Protein AF-A0A522YN51-F1 (afdb_monomer)

Nearest PDB structures (foldseek):
  4me4-assembly1_B  TM=8.081E-01  e=6.405E-16  Persephonella marina EX-H1
  3ci6-assembly1_B  TM=8.425E-01  e=8.070E-12  Acinetobacter baylyi ADP1
  3ci6-assembly1_A  TM=8.213E-01  e=2.746E-10  Acinetobacter baylyi ADP1
  3trc-assembly1_A-2  TM=7.620E-01  e=3.713E-09  Coxiella burnetii
  6oaq-assembly1_A  TM=7.479E-01  e=2.558E-07  [Leptolyngbya] sp. JSC-1

Mean predicted aligned error: 14.19 Å

Foldseek 3Di:
DVVVVVVLVVLLVVVLVVVVVPPPDDDDDDDDDDDDDDDDDDDDDDDPDDDPPVPVVVVVLVVVLVVVLVVLQVCLVVDPDLLVSQASLQVVLCVSLVFQKKWKWFADPVVQWTATSYMHHDDDPVNNGDIHHQPAAPFNPCQNVQDKDKDQACVVCCVVRVPPDVPRADGIWIKHFQDDPRHGGIIMITHHRVVSDGDDPVNVVSVNVSSPSSSVSSVVSVVVVVVVVVVVVVLLVLLQVLQVLAPPGDCQLVVQLVVQLVVCVVVVHDPVVSVVSSSCSSLQQSLCVQADSCLRVPPDDHDPVSVVSSVCSNVSSCVVVVPPD

Structure (mmCIF, N/CA/C/O backbone):
data_AF-A0A522YN51-F1
#
_entry.id   AF-A0A522YN51-F1
#
loop_
_atom_site.group_PDB
_atom_site.id
_atom_site.type_symbol
_atom_site.label_atom_id
_atom_site.label_alt_id
_atom_site.label_comp_id
_atom_site.label_asym_id
_atom_site.label_entity_id
_atom_site.label_seq_id
_atom_site.pdbx_PDB_ins_code
_atom_site.Cartn_x
_atom_site.Cartn_y
_atom_site.Cartn_z
_atom_site.occupancy
_atom_site.B_iso_or_equiv
_atom_site.auth_seq_id
_atom_site.auth_comp_id
_atom_site.auth_asym_id
_atom_site.auth_atom_id
_atom_site.pdbx_PDB_model_num
ATOM 1 N N . MET A 1 1 ? -15.101 12.853 38.483 1.00 35.88 1 MET A N 1
ATOM 2 C CA . MET A 1 1 ? -14.429 12.732 37.169 1.00 35.88 1 MET A CA 1
ATOM 3 C C . MET A 1 1 ? -13.021 12.151 37.296 1.00 35.88 1 MET A C 1
ATOM 5 O O . MET A 1 1 ? -12.718 11.238 36.546 1.00 35.88 1 MET A O 1
ATOM 9 N N . GLU A 1 2 ? -12.197 12.569 38.265 1.00 25.84 2 GLU A N 1
ATOM 10 C CA . GLU A 1 2 ? -10.829 12.029 38.453 1.00 25.84 2 GLU A CA 1
ATOM 11 C C . GLU A 1 2 ? -10.771 10.536 38.832 1.00 25.84 2 GLU A C 1
ATOM 13 O O . GLU A 1 2 ? -9.882 9.814 38.390 1.00 25.84 2 GLU A O 1
ATOM 18 N N . THR A 1 3 ? -11.760 10.025 39.569 1.00 26.97 3 THR A N 1
ATOM 19 C CA . THR A 1 3 ? -11.813 8.614 39.997 1.00 26.97 3 THR A CA 1
ATOM 20 C C . THR A 1 3 ? -12.120 7.642 38.851 1.00 26.97 3 THR A C 1
ATOM 22 O O . THR A 1 3 ? -11.663 6.504 38.873 1.00 26.97 3 THR A O 1
ATOM 25 N N . ILE A 1 4 ? -12.852 8.094 37.826 1.00 32.22 4 ILE A N 1
ATOM 26 C CA . ILE A 1 4 ? -13.194 7.281 36.646 1.00 32.22 4 ILE A CA 1
ATOM 27 C C . ILE A 1 4 ? -11.978 7.157 35.723 1.00 32.22 4 ILE A C 1
ATOM 29 O O . ILE A 1 4 ? -11.731 6.071 35.210 1.00 32.22 4 ILE A O 1
ATOM 33 N N . LEU A 1 5 ? -11.178 8.225 35.596 1.00 28.22 5 LEU A N 1
ATOM 34 C CA . LEU A 1 5 ? -9.946 8.262 34.799 1.00 28.22 5 LEU A CA 1
ATOM 35 C C . LEU A 1 5 ? -8.846 7.348 35.381 1.00 28.22 5 LEU A C 1
ATOM 37 O O . LEU A 1 5 ? -8.165 6.637 34.647 1.00 28.22 5 LEU A O 1
ATOM 41 N N . LEU A 1 6 ? -8.710 7.313 36.712 1.00 27.30 6 LEU A N 1
ATOM 42 C CA . LEU A 1 6 ? -7.773 6.421 37.413 1.00 27.30 6 LEU A CA 1
ATOM 43 C C . LEU A 1 6 ? -8.169 4.939 37.297 1.00 27.30 6 LEU A C 1
ATOM 45 O O . LEU A 1 6 ? -7.300 4.082 37.139 1.00 27.30 6 LEU A O 1
ATOM 49 N N . LEU A 1 7 ? -9.472 4.637 37.299 1.00 32.53 7 LEU A N 1
ATOM 50 C CA . LEU A 1 7 ? -9.984 3.285 37.053 1.00 32.53 7 LEU A CA 1
ATOM 51 C C . LEU A 1 7 ? -9.801 2.850 35.588 1.00 32.53 7 LEU A C 1
ATOM 53 O O . LEU A 1 7 ? -9.458 1.695 35.348 1.00 32.53 7 LEU A O 1
ATOM 57 N N . THR A 1 8 ? -9.925 3.756 34.610 1.00 36.75 8 THR A N 1
ATOM 58 C CA . THR A 1 8 ? -9.676 3.424 33.189 1.00 36.75 8 THR A CA 1
ATOM 59 C C . THR A 1 8 ? -8.202 3.101 32.928 1.00 36.75 8 THR A C 1
ATOM 61 O O . THR A 1 8 ? -7.899 2.150 32.206 1.00 36.75 8 THR A O 1
ATOM 64 N N . ILE A 1 9 ? -7.274 3.825 33.567 1.00 35.53 9 ILE A N 1
ATOM 65 C CA . ILE A 1 9 ? -5.831 3.553 33.464 1.00 35.53 9 ILE A CA 1
ATOM 66 C C . ILE A 1 9 ? -5.484 2.203 34.118 1.00 35.53 9 ILE A C 1
ATOM 68 O O . ILE A 1 9 ? -4.775 1.399 33.511 1.00 35.53 9 ILE A O 1
ATOM 72 N N . ALA A 1 10 ? -6.042 1.896 35.294 1.00 32.28 10 ALA A N 1
ATOM 73 C CA . ALA A 1 10 ? -5.790 0.629 35.987 1.00 32.28 10 ALA A CA 1
ATOM 74 C C . ALA A 1 10 ? -6.317 -0.603 35.220 1.00 32.28 10 ALA A C 1
ATOM 76 O O . ALA A 1 10 ? -5.631 -1.623 35.155 1.00 32.28 10 ALA A O 1
ATOM 77 N N . PHE A 1 11 ? -7.491 -0.507 34.584 1.00 40.84 11 PHE A N 1
ATOM 78 C CA . PHE A 1 11 ? -8.062 -1.611 33.801 1.00 40.84 11 PHE A CA 1
ATOM 79 C C . PHE A 1 11 ? -7.389 -1.799 32.432 1.00 40.84 11 PHE A C 1
ATOM 81 O O . PHE A 1 11 ? -7.236 -2.936 31.981 1.00 40.84 11 PHE A O 1
ATOM 88 N N . SER A 1 12 ? -6.889 -0.724 31.809 1.00 41.25 12 SER A N 1
ATOM 89 C CA . SER A 1 12 ? -6.098 -0.829 30.572 1.00 41.25 12 SER A CA 1
ATOM 90 C C . SER A 1 12 ? -4.793 -1.621 30.765 1.00 41.25 12 SER A C 1
ATOM 92 O O . SER A 1 12 ? -4.403 -2.391 29.887 1.00 41.25 12 SER A O 1
ATOM 94 N N . GLY A 1 13 ? -4.171 -1.540 31.949 1.00 35.12 13 GLY A N 1
ATOM 95 C CA . GLY A 1 13 ? -2.967 -2.308 32.288 1.00 35.12 13 GLY A CA 1
ATOM 96 C C . GLY A 1 13 ? -3.190 -3.824 32.383 1.00 35.12 13 GLY A C 1
ATOM 97 O O . GLY A 1 13 ? -2.296 -4.598 32.039 1.00 35.12 13 GLY A O 1
ATOM 98 N N . ILE A 1 14 ? -4.389 -4.263 32.782 1.00 41.31 14 ILE A N 1
ATOM 99 C CA . ILE A 1 14 ? -4.739 -5.690 32.899 1.00 41.31 14 ILE A CA 1
ATOM 100 C C . ILE A 1 14 ? -4.929 -6.314 31.508 1.00 41.31 14 ILE A C 1
ATOM 102 O O . ILE A 1 14 ? -4.443 -7.419 31.260 1.00 41.31 14 ILE A O 1
ATOM 106 N N . LEU A 1 15 ? -5.551 -5.585 30.573 1.00 38.12 15 LEU A N 1
ATOM 107 C CA . LEU A 1 15 ? -5.723 -6.043 29.190 1.00 38.12 15 LEU A CA 1
ATOM 108 C C . LEU A 1 15 ? -4.381 -6.108 28.435 1.00 38.12 15 LEU A C 1
ATOM 110 O O . LEU A 1 15 ? -4.115 -7.080 27.729 1.00 38.12 15 LEU A O 1
ATOM 114 N N . ILE A 1 16 ? -3.506 -5.114 28.638 1.00 39.62 16 ILE A N 1
ATOM 115 C CA . ILE A 1 16 ? -2.162 -5.057 28.032 1.00 39.62 16 ILE A CA 1
ATOM 116 C C . ILE A 1 16 ? -1.265 -6.186 28.571 1.00 39.62 16 ILE A C 1
ATOM 118 O O . ILE A 1 16 ? -0.563 -6.843 27.801 1.00 39.62 16 ILE A O 1
ATOM 122 N N . GLY A 1 17 ? -1.327 -6.473 29.877 1.00 34.84 17 GLY A N 1
ATOM 123 C CA . GLY A 1 17 ? -0.569 -7.566 30.496 1.00 34.84 17 GLY A CA 1
ATOM 124 C C . GLY A 1 17 ? -1.000 -8.965 30.035 1.00 34.84 17 GLY A C 1
ATOM 125 O O . GLY A 1 17 ? -0.169 -9.871 29.958 1.00 34.84 17 GLY A O 1
ATOM 126 N N . TYR A 1 18 ? -2.277 -9.147 29.688 1.00 44.06 18 TYR A N 1
ATOM 127 C CA . TYR A 1 18 ? -2.788 -10.414 29.156 1.00 44.06 18 TYR A CA 1
ATOM 128 C C . TYR A 1 18 ? -2.384 -10.628 27.686 1.00 44.06 18 TYR A C 1
ATOM 130 O O . TYR A 1 18 ? -2.028 -11.741 27.299 1.00 44.06 18 TYR A O 1
ATOM 138 N N . PHE A 1 19 ? -2.349 -9.555 26.888 1.00 39.50 19 PHE A N 1
ATOM 139 C CA . PHE A 1 19 ? -1.977 -9.600 25.467 1.00 39.50 19 PHE A CA 1
ATOM 140 C C . PHE A 1 19 ? -0.504 -9.984 25.241 1.00 39.50 19 PHE A C 1
ATOM 142 O O . PHE A 1 19 ? -0.200 -10.810 24.381 1.00 39.50 19 PHE A O 1
ATOM 149 N N . LEU A 1 20 ? 0.411 -9.477 26.074 1.00 39.38 20 LEU A N 1
ATOM 150 C CA . LEU A 1 20 ? 1.848 -9.775 25.974 1.00 39.38 20 LEU A CA 1
ATOM 151 C C . LEU A 1 20 ? 2.203 -11.235 26.318 1.00 39.38 20 LEU A C 1
ATOM 153 O O . LEU A 1 20 ? 3.261 -11.729 25.931 1.00 39.38 20 LEU A O 1
ATOM 157 N N . ARG A 1 21 ? 1.323 -11.956 27.026 1.00 38.12 21 ARG A N 1
ATOM 158 C CA . ARG A 1 21 ? 1.596 -13.319 27.512 1.00 38.12 21 ARG A CA 1
ATOM 159 C C . ARG A 1 21 ? 1.340 -14.413 26.461 1.00 38.12 21 ARG A C 1
ATOM 161 O O . ARG A 1 21 ? 1.855 -15.517 26.619 1.00 38.12 21 ARG A O 1
ATOM 168 N N . ASN A 1 22 ? 0.612 -14.113 25.379 1.00 39.28 22 ASN A N 1
ATOM 169 C CA . ASN A 1 22 ? 0.196 -15.094 24.361 1.00 39.28 22 ASN A CA 1
ATOM 170 C C . ASN A 1 22 ? 1.081 -15.160 23.099 1.00 39.28 22 ASN A C 1
ATOM 172 O O . ASN A 1 22 ? 0.873 -16.035 22.262 1.00 39.28 22 ASN A O 1
ATOM 176 N N . ILE A 1 23 ? 2.106 -14.312 22.973 1.00 39.59 23 ILE A N 1
ATOM 177 C CA . ILE A 1 23 ? 2.984 -14.256 21.783 1.00 39.59 23 ILE A CA 1
ATOM 178 C C . ILE A 1 23 ? 4.057 -15.376 21.780 1.00 39.59 23 ILE A C 1
ATOM 180 O O . ILE A 1 23 ? 4.674 -15.662 20.760 1.00 39.59 23 ILE A O 1
ATOM 184 N N . SER A 1 24 ? 4.249 -16.102 22.889 1.00 32.41 24 SER A N 1
ATOM 185 C CA . SER A 1 24 ? 5.394 -17.022 23.064 1.00 32.41 24 SER A CA 1
ATOM 186 C C . SER A 1 24 ? 5.171 -18.487 22.627 1.00 32.41 24 SER A C 1
ATOM 188 O O . SER A 1 24 ? 6.053 -19.327 22.792 1.00 32.41 24 SER A O 1
ATOM 190 N N . THR A 1 25 ? 4.018 -18.865 22.059 1.00 37.84 25 THR A N 1
ATOM 191 C CA . THR A 1 25 ? 3.763 -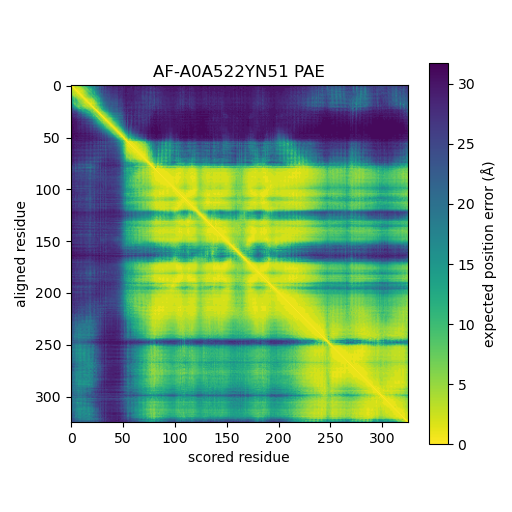20.291 21.748 1.00 37.84 25 THR A CA 1
ATOM 192 C C . THR A 1 25 ? 3.049 -20.527 20.421 1.00 37.84 25 THR A C 1
ATOM 194 O O . THR A 1 25 ? 1.844 -20.736 20.393 1.00 37.84 25 THR A O 1
ATOM 197 N N . ARG A 1 26 ? 3.798 -20.582 19.308 1.00 31.97 26 ARG A N 1
ATOM 198 C CA . ARG A 1 26 ? 3.406 -21.324 18.087 1.00 31.97 26 ARG A CA 1
ATOM 199 C C . ARG A 1 26 ? 4.590 -21.458 17.120 1.00 31.97 26 ARG A C 1
ATOM 201 O O . ARG A 1 26 ? 4.800 -20.623 16.258 1.00 31.97 26 ARG A O 1
ATOM 208 N N . ASN A 1 27 ? 5.356 -22.539 17.258 1.00 29.55 27 ASN A N 1
ATOM 209 C CA . ASN A 1 27 ? 6.275 -23.018 16.222 1.00 29.55 27 ASN A CA 1
ATOM 210 C C . ASN A 1 27 ? 6.325 -24.549 16.268 1.00 29.55 27 ASN A C 1
ATOM 212 O O . ASN A 1 27 ? 6.764 -25.106 17.275 1.00 29.55 27 ASN A O 1
ATOM 216 N N . LYS A 1 28 ? 5.838 -25.206 15.202 1.00 28.08 28 LYS A N 1
ATOM 217 C CA . LYS A 1 28 ? 6.189 -26.569 14.739 1.00 28.08 28 LYS A CA 1
ATOM 218 C C . LYS A 1 28 ? 5.263 -26.979 13.585 1.00 28.08 28 LYS A C 1
ATOM 220 O O . LYS A 1 28 ? 4.112 -27.334 13.821 1.00 28.08 28 LYS A O 1
ATOM 225 N N . ILE A 1 29 ? 5.781 -27.002 12.356 1.00 29.58 29 ILE A N 1
ATOM 226 C CA . ILE A 1 29 ? 5.166 -27.724 11.231 1.00 29.58 29 ILE A CA 1
ATOM 227 C C . ILE A 1 29 ? 6.130 -28.834 10.804 1.00 29.58 29 ILE A C 1
ATOM 229 O O . ILE A 1 29 ? 7.327 -28.611 10.639 1.00 29.58 29 ILE A O 1
ATOM 233 N N . LYS A 1 30 ? 5.585 -30.052 10.718 1.00 29.58 30 LYS A N 1
ATOM 234 C CA . LYS A 1 30 ? 6.260 -31.303 10.358 1.00 29.58 30 LYS A CA 1
ATOM 235 C C . LYS A 1 30 ? 6.343 -31.451 8.837 1.00 29.58 30 LYS A C 1
ATOM 237 O O . LYS A 1 30 ? 5.358 -31.242 8.138 1.00 29.58 30 LYS A O 1
ATOM 242 N N . THR A 1 31 ? 7.501 -31.896 8.368 1.00 27.72 31 THR A N 1
ATOM 243 C CA . THR A 1 31 ? 7.796 -32.329 6.999 1.00 27.72 31 THR A CA 1
ATOM 244 C C . THR A 1 31 ? 7.017 -33.604 6.649 1.00 27.72 31 THR A C 1
ATOM 246 O O . THR A 1 31 ? 7.029 -34.559 7.427 1.00 27.72 31 THR A O 1
ATOM 249 N N . ILE A 1 32 ? 6.373 -33.646 5.479 1.00 29.23 32 ILE A N 1
ATOM 250 C CA . ILE A 1 32 ? 5.745 -34.852 4.909 1.00 29.23 32 ILE A CA 1
ATOM 251 C C . ILE A 1 32 ? 6.394 -35.120 3.545 1.00 29.23 32 ILE A C 1
ATOM 253 O O . ILE A 1 32 ? 6.494 -34.222 2.713 1.00 29.23 32 ILE A O 1
ATOM 257 N N . GLY A 1 33 ? 6.889 -36.347 3.359 1.00 27.47 33 GLY A N 1
ATOM 258 C CA . GLY A 1 33 ? 7.616 -36.794 2.170 1.00 27.47 33 GLY A CA 1
ATOM 259 C C . GLY A 1 33 ? 6.721 -37.091 0.963 1.00 27.47 33 GLY A C 1
ATOM 260 O O . GLY A 1 33 ? 5.565 -37.482 1.106 1.00 27.47 33 GLY A O 1
ATOM 261 N N . MET A 1 34 ? 7.293 -36.924 -0.232 1.00 25.16 34 MET A N 1
ATOM 262 C CA . MET A 1 34 ? 6.675 -37.261 -1.519 1.00 25.16 34 MET A CA 1
ATOM 263 C C . MET A 1 34 ? 6.860 -38.749 -1.870 1.00 25.16 34 MET A C 1
ATOM 265 O O . MET A 1 34 ? 7.948 -39.289 -1.643 1.00 25.16 34 MET A O 1
ATOM 269 N N . PRO A 1 35 ? 5.870 -39.403 -2.503 1.00 26.27 35 PRO A N 1
ATOM 270 C CA . PRO A 1 35 ? 6.060 -40.701 -3.138 1.00 26.27 35 PRO A CA 1
ATOM 271 C C . PRO A 1 35 ? 6.574 -40.559 -4.586 1.00 26.27 35 PRO A C 1
ATOM 273 O O . PRO A 1 35 ? 6.172 -39.667 -5.330 1.00 26.27 35 PRO A O 1
ATOM 276 N N . LYS A 1 36 ? 7.467 -41.477 -4.978 1.00 33.66 36 LYS A N 1
ATOM 277 C CA . LYS A 1 36 ? 7.936 -41.722 -6.355 1.00 33.66 36 LYS A CA 1
ATOM 278 C C . LYS A 1 36 ? 6.931 -42.588 -7.116 1.00 33.66 36 LYS A C 1
ATOM 280 O O . LYS A 1 36 ? 6.614 -43.634 -6.566 1.00 33.66 36 LYS A O 1
ATOM 285 N N . GLN A 1 37 ? 6.598 -42.257 -8.370 1.00 27.66 37 GLN A N 1
ATOM 286 C CA . GLN A 1 37 ? 6.213 -43.181 -9.469 1.00 27.66 37 GLN A CA 1
ATOM 287 C C . GLN A 1 37 ? 6.463 -42.454 -10.813 1.00 27.66 37 GLN A C 1
ATOM 289 O O . GLN A 1 37 ? 6.068 -41.304 -10.955 1.00 27.66 37 GLN A O 1
ATOM 294 N N . GLU A 1 38 ? 7.428 -42.882 -11.636 1.00 28.34 38 GLU A N 1
ATOM 295 C CA . GLU A 1 38 ? 7.395 -43.862 -12.752 1.00 28.34 38 GLU A CA 1
ATOM 296 C C . GLU A 1 38 ? 7.177 -43.223 -14.141 1.00 28.34 38 GLU A C 1
ATOM 298 O O . GLU A 1 38 ? 6.297 -42.396 -14.353 1.00 28.34 38 GLU A O 1
ATOM 303 N N . LYS A 1 39 ? 8.071 -43.586 -15.075 1.00 35.06 39 LYS A N 1
ATOM 304 C CA . LYS A 1 39 ? 8.181 -43.078 -16.454 1.00 35.06 39 LYS A CA 1
ATOM 305 C C . LYS A 1 39 ? 7.129 -43.704 -17.377 1.00 35.06 39 LYS A C 1
ATOM 307 O O . LYS A 1 39 ? 6.904 -44.908 -17.271 1.00 35.06 39 LYS A O 1
ATOM 312 N N . PRO A 1 40 ? 6.699 -42.979 -18.425 1.00 28.16 40 PRO A N 1
ATOM 313 C CA . PRO A 1 40 ? 6.298 -43.620 -19.673 1.00 28.16 40 PRO A CA 1
ATOM 314 C C . PRO A 1 40 ? 7.127 -43.178 -20.895 1.00 28.16 40 PRO A C 1
ATOM 316 O O . PRO A 1 40 ? 7.380 -41.998 -21.113 1.00 28.16 40 PRO A O 1
ATOM 319 N N . ALA A 1 41 ? 7.508 -44.210 -21.654 1.00 30.06 41 ALA A N 1
ATOM 320 C CA . ALA A 1 41 ? 7.688 -44.358 -23.103 1.00 30.06 41 ALA A CA 1
ATOM 321 C C . ALA A 1 41 ? 8.326 -43.239 -23.956 1.00 30.06 41 ALA A C 1
ATOM 323 O O . ALA A 1 41 ? 7.799 -42.146 -24.139 1.00 30.06 41 ALA A O 1
ATOM 324 N N . GLU A 1 42 ? 9.425 -43.632 -24.601 1.00 31.69 42 GLU A N 1
ATOM 325 C CA . GLU A 1 42 ? 10.131 -42.939 -25.675 1.00 31.69 42 GLU A CA 1
ATOM 326 C C . GLU A 1 42 ? 9.258 -42.814 -26.935 1.00 31.69 42 GLU A C 1
ATOM 328 O O . GLU A 1 42 ? 8.877 -43.812 -27.547 1.00 31.69 42 GLU A O 1
ATOM 333 N N . ALA A 1 43 ? 8.993 -41.578 -27.361 1.00 30.56 43 ALA A N 1
ATOM 334 C CA . ALA A 1 43 ? 8.518 -41.270 -28.704 1.00 30.56 43 ALA A CA 1
ATOM 335 C C . ALA A 1 43 ? 9.645 -40.561 -29.467 1.00 30.56 43 ALA A C 1
ATOM 337 O O . ALA A 1 43 ? 10.112 -39.491 -29.075 1.00 30.56 43 ALA A O 1
ATOM 338 N N . GLN A 1 44 ? 10.102 -41.190 -30.549 1.00 34.75 44 GLN A N 1
ATOM 339 C CA . GLN A 1 44 ? 11.127 -40.667 -31.446 1.00 34.75 44 GLN A CA 1
ATOM 340 C C . GLN A 1 44 ? 10.593 -39.437 -32.195 1.00 34.75 44 GLN A C 1
ATOM 342 O O . GLN A 1 44 ? 9.800 -39.558 -33.127 1.00 34.75 44 GLN A O 1
ATOM 347 N N . VAL A 1 45 ? 11.063 -38.252 -31.806 1.00 32.62 45 VAL A N 1
ATOM 348 C CA . VAL A 1 45 ? 10.916 -37.010 -32.574 1.00 32.62 45 VAL A CA 1
ATOM 349 C C . VAL A 1 45 ? 12.293 -36.632 -33.117 1.00 32.62 45 VAL A C 1
ATOM 351 O O . VAL A 1 45 ? 13.300 -36.713 -32.415 1.00 32.62 45 VAL A O 1
ATOM 354 N N . LYS A 1 46 ? 12.328 -36.301 -34.410 1.00 31.88 46 LYS A N 1
ATOM 355 C CA . LYS A 1 46 ? 13.519 -35.941 -35.188 1.00 31.88 46 LYS A CA 1
ATOM 356 C C . LYS A 1 46 ? 14.379 -34.912 -34.442 1.00 31.88 46 LYS A C 1
ATOM 358 O O . LYS A 1 46 ? 13.875 -33.879 -34.017 1.00 31.88 46 LYS A O 1
ATOM 363 N N . LYS A 1 47 ? 15.675 -35.213 -34.311 1.00 31.03 47 LYS A N 1
ATOM 364 C CA . LYS A 1 47 ? 16.692 -34.335 -33.724 1.00 31.03 47 LYS A CA 1
ATOM 365 C C . LYS A 1 47 ? 16.945 -33.138 -34.643 1.00 31.03 47 LYS A C 1
ATOM 367 O O . LYS A 1 47 ? 17.685 -33.259 -35.613 1.00 31.03 47 LYS A O 1
ATOM 372 N N . GLU A 1 48 ? 16.354 -31.999 -34.318 1.00 35.84 48 GLU A N 1
ATOM 373 C CA . GLU A 1 48 ? 17.025 -30.713 -34.504 1.00 35.84 48 GLU A CA 1
ATOM 374 C C . GLU A 1 48 ? 17.792 -30.450 -33.202 1.00 35.84 48 GLU A C 1
ATOM 376 O O . GLU A 1 48 ? 17.198 -30.472 -32.125 1.00 35.84 48 GLU A O 1
ATOM 381 N N . GLU A 1 49 ? 19.117 -30.322 -33.269 1.00 32.88 49 GLU A N 1
ATOM 382 C CA . GLU A 1 49 ? 19.953 -30.011 -32.102 1.00 32.88 49 GLU A CA 1
ATOM 383 C C . GLU A 1 49 ? 19.618 -28.603 -31.573 1.00 32.88 49 GLU A C 1
ATOM 385 O O . GLU A 1 49 ? 19.804 -27.632 -32.311 1.00 32.88 49 GLU A O 1
ATOM 390 N N . PRO A 1 50 ? 19.168 -28.434 -30.313 1.00 34.62 50 PRO A N 1
ATOM 391 C CA . PRO A 1 50 ? 19.093 -27.121 -29.701 1.00 34.62 50 PRO A CA 1
ATOM 392 C C . PRO A 1 50 ? 20.423 -26.784 -29.014 1.00 34.62 50 PRO A C 1
ATOM 394 O O . PRO A 1 50 ? 21.044 -27.617 -28.358 1.00 34.62 50 PRO A O 1
ATOM 397 N N . ALA A 1 51 ? 20.844 -25.529 -29.160 1.00 43.50 51 ALA A N 1
ATOM 398 C CA . ALA A 1 51 ? 22.025 -24.949 -28.532 1.00 43.50 51 ALA A CA 1
ATOM 399 C C . ALA A 1 51 ? 21.970 -25.055 -26.989 1.00 43.50 51 ALA A C 1
ATOM 401 O O . ALA A 1 51 ? 21.335 -24.245 -26.312 1.00 43.50 51 ALA A O 1
ATOM 402 N N . ASP A 1 52 ? 22.666 -26.051 -26.439 1.00 47.72 52 ASP A N 1
ATOM 403 C CA . ASP A 1 52 ? 22.642 -26.468 -25.024 1.00 47.72 52 ASP A CA 1
ATOM 404 C C . ASP A 1 52 ? 23.230 -25.422 -24.042 1.00 47.72 52 ASP A C 1
ATOM 406 O O . ASP A 1 52 ? 23.036 -25.493 -22.831 1.00 47.72 52 ASP A O 1
ATOM 410 N N . GLY A 1 53 ? 23.898 -24.379 -24.553 1.00 42.34 53 GLY A N 1
ATOM 411 C CA . GLY A 1 53 ? 24.469 -23.298 -23.736 1.00 42.34 53 GLY A CA 1
ATOM 412 C C . GLY A 1 53 ? 23.440 -22.358 -23.086 1.00 42.34 53 GLY A C 1
ATOM 413 O O . GLY A 1 53 ? 23.768 -21.683 -22.120 1.00 42.34 53 GLY A O 1
ATOM 414 N N . ASN A 1 54 ? 22.194 -22.322 -23.576 1.00 56.59 54 ASN A N 1
ATOM 415 C CA . ASN A 1 54 ? 21.180 -21.344 -23.144 1.00 56.59 54 ASN A CA 1
ATOM 416 C C . ASN A 1 54 ? 20.242 -21.885 -22.041 1.00 56.59 54 ASN A C 1
ATOM 418 O O . ASN A 1 54 ? 19.627 -21.124 -21.298 1.00 56.59 54 ASN A O 1
ATOM 422 N N . LEU A 1 55 ? 20.121 -23.211 -21.891 1.00 48.19 55 LEU A N 1
ATOM 423 C CA . LEU A 1 55 ? 19.154 -23.810 -20.961 1.00 48.19 55 LEU A CA 1
ATOM 424 C C . LEU A 1 55 ? 19.587 -23.670 -19.493 1.00 48.19 55 LEU A C 1
ATOM 426 O O . LEU A 1 55 ? 18.760 -23.413 -18.619 1.00 48.19 55 LEU A O 1
ATOM 430 N N . LEU A 1 56 ? 20.888 -23.824 -19.229 1.00 47.44 56 LEU A N 1
ATOM 431 C CA . LEU A 1 56 ? 21.457 -23.723 -17.886 1.00 47.44 56 LEU A CA 1
ATOM 432 C C . LEU A 1 56 ? 21.459 -22.272 -17.384 1.00 47.44 56 LEU A C 1
ATOM 434 O O . LEU A 1 56 ? 21.056 -22.029 -16.250 1.00 47.44 56 LEU A O 1
ATOM 438 N N . GLU A 1 57 ? 21.819 -21.312 -18.242 1.00 53.25 57 GLU A N 1
ATOM 439 C CA . GLU A 1 57 ? 21.741 -19.879 -17.927 1.00 53.25 57 GLU A CA 1
ATOM 440 C C . GLU A 1 57 ? 20.297 -19.436 -17.663 1.00 53.25 57 GLU A C 1
ATOM 442 O O . GLU A 1 57 ? 20.036 -18.789 -16.650 1.00 53.25 57 GLU A O 1
ATOM 447 N N . ARG A 1 58 ? 19.330 -19.857 -18.497 1.00 53.12 58 ARG A N 1
ATOM 448 C CA . ARG A 1 58 ? 17.900 -19.596 -18.246 1.00 53.12 58 ARG A CA 1
ATOM 449 C C . ARG A 1 58 ? 17.423 -20.194 -16.931 1.00 53.12 58 ARG A C 1
ATOM 451 O O . ARG A 1 58 ? 16.643 -19.554 -16.235 1.00 53.12 58 ARG A O 1
ATOM 458 N N . LYS A 1 59 ? 17.866 -21.405 -16.581 1.00 56.84 59 LYS A N 1
ATOM 459 C CA . LYS A 1 59 ? 17.452 -22.072 -15.342 1.00 56.84 59 LYS A CA 1
ATOM 460 C C . LYS A 1 59 ? 17.998 -21.363 -14.102 1.00 56.84 59 LYS A C 1
ATOM 462 O O . LYS A 1 59 ? 17.228 -21.107 -13.185 1.00 56.84 59 LYS A O 1
ATOM 467 N N . ILE A 1 60 ? 19.283 -21.004 -14.105 1.00 60.69 60 ILE A N 1
ATOM 468 C CA . ILE A 1 60 ? 19.928 -20.267 -13.006 1.00 60.69 60 ILE A CA 1
ATOM 469 C C . ILE A 1 60 ? 19.248 -18.911 -12.815 1.00 60.69 60 ILE A C 1
ATOM 471 O O . ILE A 1 60 ? 18.853 -18.557 -11.709 1.00 60.69 60 ILE A O 1
ATOM 475 N N . LEU A 1 61 ? 19.022 -18.190 -13.911 1.00 55.31 61 LEU A N 1
ATOM 476 C CA . LEU A 1 61 ? 18.403 -16.874 -13.863 1.00 55.31 61 LEU A CA 1
ATOM 477 C C . LEU A 1 61 ? 16.933 -16.929 -13.418 1.00 55.31 61 LEU A C 1
ATOM 479 O O . LEU A 1 61 ? 16.463 -16.041 -12.707 1.00 55.31 61 LEU A O 1
ATOM 483 N N . LEU A 1 62 ? 16.203 -17.979 -13.805 1.00 55.41 62 LEU A N 1
ATOM 484 C CA . LEU A 1 62 ? 14.832 -18.220 -13.359 1.00 55.41 62 LEU A CA 1
ATOM 485 C C . LEU A 1 62 ? 14.786 -18.562 -11.862 1.00 55.41 62 LEU A C 1
ATOM 487 O O . LEU A 1 62 ? 13.924 -18.048 -11.157 1.00 55.41 62 LEU A O 1
ATOM 491 N N . GLU A 1 63 ? 15.715 -19.379 -11.363 1.00 65.56 63 GLU A N 1
ATOM 492 C CA . GLU A 1 63 ? 15.825 -19.722 -9.938 1.00 65.56 63 GLU A CA 1
ATOM 493 C C . GLU A 1 63 ? 16.202 -18.501 -9.079 1.00 65.56 63 GLU A C 1
ATOM 495 O O . GLU A 1 63 ? 15.587 -18.279 -8.031 1.00 65.56 63 GLU A O 1
ATOM 500 N N . GLU A 1 64 ? 17.130 -17.657 -9.542 1.00 61.88 64 GLU A N 1
ATOM 501 C CA . GLU A 1 64 ? 17.480 -16.387 -8.886 1.00 61.88 64 GLU A CA 1
ATOM 502 C C . GLU A 1 64 ? 16.299 -15.409 -8.885 1.00 61.88 64 GLU A C 1
ATOM 504 O O . GLU A 1 64 ? 15.962 -14.840 -7.845 1.00 61.88 64 GLU A O 1
ATOM 509 N N . THR A 1 65 ? 15.610 -15.271 -10.022 1.00 54.12 65 THR A N 1
ATOM 510 C CA . THR A 1 65 ? 14.417 -14.420 -10.146 1.00 54.12 65 THR A CA 1
ATOM 511 C C . THR A 1 65 ? 13.310 -14.902 -9.207 1.00 54.12 65 THR A C 1
ATOM 513 O O . THR A 1 65 ? 12.766 -14.107 -8.449 1.00 54.12 65 THR A O 1
ATOM 516 N N . ILE A 1 66 ? 13.015 -16.205 -9.175 1.00 65.06 66 ILE A N 1
ATOM 517 C CA . ILE A 1 66 ? 11.997 -16.792 -8.287 1.00 65.06 66 ILE A CA 1
ATOM 518 C C . ILE A 1 66 ? 12.347 -16.578 -6.811 1.00 65.06 66 ILE A C 1
ATOM 520 O O . ILE A 1 66 ? 11.459 -16.283 -6.012 1.00 65.06 66 ILE A O 1
ATOM 524 N N . THR A 1 67 ? 13.616 -16.731 -6.435 1.00 63.00 67 THR A N 1
ATOM 525 C CA . THR A 1 67 ? 14.053 -16.580 -5.039 1.00 63.00 67 THR A CA 1
ATOM 526 C C . THR A 1 67 ? 13.887 -15.139 -4.569 1.00 63.00 67 THR A C 1
ATOM 528 O O . THR A 1 67 ? 13.280 -14.896 -3.530 1.00 63.00 67 THR A O 1
ATOM 531 N N . ILE A 1 68 ? 14.318 -14.175 -5.381 1.00 62.28 68 ILE A N 1
ATOM 532 C CA . ILE A 1 68 ? 14.211 -12.751 -5.049 1.00 62.28 68 ILE A CA 1
ATOM 533 C C . ILE A 1 68 ? 12.743 -12.289 -5.049 1.00 62.28 68 ILE A C 1
ATOM 535 O O . ILE A 1 68 ? 12.329 -11.508 -4.195 1.00 62.28 68 ILE A O 1
ATOM 539 N N . LEU A 1 69 ? 11.917 -12.804 -5.964 1.00 56.00 69 LEU A N 1
ATOM 540 C CA . LEU A 1 69 ? 10.477 -12.527 -5.986 1.00 56.00 69 LEU A CA 1
ATOM 541 C C . LEU A 1 69 ? 9.737 -13.113 -4.776 1.00 56.00 69 LEU A C 1
ATOM 543 O O . LEU A 1 69 ? 8.789 -12.502 -4.281 1.00 56.00 69 LEU A O 1
ATOM 547 N N . ARG A 1 70 ? 10.177 -14.272 -4.268 1.00 59.72 70 ARG A N 1
ATOM 548 C CA . ARG A 1 70 ? 9.668 -14.835 -3.010 1.00 59.72 70 ARG A CA 1
ATOM 549 C C . ARG A 1 70 ? 10.028 -13.958 -1.820 1.00 59.72 70 ARG A C 1
ATOM 551 O O . ARG A 1 70 ? 9.142 -13.677 -1.023 1.00 59.72 70 ARG A O 1
ATOM 558 N N . GLU A 1 71 ? 11.260 -13.460 -1.744 1.00 63.06 71 GLU A N 1
ATOM 559 C CA . GLU A 1 71 ? 11.670 -12.524 -0.688 1.00 63.06 71 GLU A CA 1
ATOM 560 C C . GLU A 1 71 ? 10.847 -11.224 -0.711 1.00 63.06 71 GLU A C 1
ATOM 562 O O . GLU A 1 71 ? 10.430 -10.748 0.345 1.00 63.06 71 GLU A O 1
ATOM 567 N N . LEU A 1 72 ? 10.535 -10.673 -1.893 1.00 59.28 72 LEU A N 1
ATOM 568 C CA . LEU A 1 72 ? 9.658 -9.496 -2.013 1.00 59.28 72 LEU A CA 1
ATOM 569 C C . LEU A 1 72 ? 8.231 -9.771 -1.505 1.00 59.28 72 LEU A C 1
ATOM 571 O O . LEU A 1 72 ? 7.594 -8.888 -0.930 1.00 59.28 72 LEU A O 1
ATOM 575 N N . ASN A 1 73 ? 7.724 -10.991 -1.704 1.00 59.94 73 ASN A N 1
ATOM 576 C CA . ASN A 1 73 ? 6.364 -11.367 -1.322 1.00 59.94 73 ASN A CA 1
ATOM 577 C C . ASN A 1 73 ? 6.249 -11.815 0.149 1.00 59.94 73 ASN A C 1
ATOM 579 O O . ASN A 1 73 ? 5.221 -11.573 0.777 1.00 59.94 73 ASN A O 1
ATOM 583 N N . GLU A 1 74 ? 7.288 -12.428 0.725 1.00 64.25 74 GLU A N 1
ATOM 584 C CA . GLU A 1 74 ? 7.348 -12.769 2.158 1.00 64.25 74 GLU A CA 1
ATOM 585 C C . GLU A 1 74 ? 7.444 -11.514 3.040 1.00 64.25 74 GLU A C 1
ATOM 587 O O . GLU A 1 74 ? 6.918 -11.487 4.152 1.00 64.25 74 GLU A O 1
ATOM 592 N N . ASN A 1 75 ? 8.020 -10.436 2.504 1.00 63.25 75 ASN A N 1
ATOM 593 C CA . ASN A 1 75 ? 8.212 -9.165 3.196 1.00 63.25 75 ASN A CA 1
ATOM 594 C C . ASN A 1 75 ? 7.084 -8.147 2.961 1.00 63.25 75 ASN A C 1
ATOM 596 O O . ASN A 1 75 ? 7.211 -6.992 3.374 1.00 63.25 75 ASN A O 1
ATOM 600 N N . LEU A 1 76 ? 5.955 -8.547 2.360 1.00 66.62 76 LEU A N 1
ATOM 601 C CA . LEU A 1 76 ? 4.864 -7.626 2.017 1.00 66.62 76 LEU A CA 1
ATOM 602 C C . LEU A 1 76 ? 4.351 -6.825 3.228 1.00 66.62 76 LEU A C 1
ATOM 604 O O . LEU A 1 76 ? 4.043 -5.646 3.101 1.00 66.62 76 LEU A O 1
ATOM 608 N N . SER A 1 77 ? 4.292 -7.451 4.409 1.00 64.81 77 SER A N 1
ATOM 609 C CA . SER A 1 77 ? 3.880 -6.803 5.663 1.00 64.81 77 SER A CA 1
ATOM 610 C C . SER A 1 77 ? 4.958 -5.923 6.298 1.00 64.81 77 SER A C 1
ATOM 612 O O . SER A 1 77 ? 4.650 -5.171 7.217 1.00 64.81 77 SER A O 1
ATOM 614 N N . SER A 1 78 ? 6.217 -6.038 5.866 1.00 75.19 78 SER A N 1
ATOM 615 C CA . SER A 1 78 ? 7.316 -5.215 6.389 1.00 75.19 78 SER A CA 1
ATOM 616 C C . SER A 1 78 ? 7.461 -3.874 5.676 1.00 75.19 78 SER A C 1
ATOM 618 O O . SER A 1 78 ? 8.059 -2.960 6.238 1.00 75.19 78 SER A O 1
ATOM 620 N N . TYR A 1 79 ? 6.890 -3.734 4.475 1.00 81.25 79 TYR A N 1
ATOM 621 C CA . TYR A 1 79 ? 6.873 -2.462 3.764 1.00 81.25 79 TYR A CA 1
ATOM 622 C C . TYR A 1 79 ? 5.913 -1.486 4.439 1.00 81.25 79 TYR A C 1
ATOM 624 O O . TYR A 1 79 ? 4.723 -1.768 4.597 1.00 81.25 79 TYR A O 1
ATOM 632 N N . ALA A 1 80 ? 6.411 -0.303 4.794 1.00 79.81 80 ALA A N 1
ATOM 633 C CA . ALA A 1 80 ? 5.595 0.738 5.409 1.00 79.81 80 ALA A CA 1
ATOM 634 C C . ALA A 1 80 ? 4.778 1.525 4.372 1.00 79.81 80 ALA A C 1
ATOM 636 O O . ALA A 1 80 ? 3.806 2.198 4.721 1.00 79.81 80 ALA A O 1
ATOM 637 N N . SER A 1 81 ? 5.161 1.478 3.090 1.00 88.06 81 SER A N 1
ATOM 638 C CA . SER A 1 81 ? 4.477 2.216 2.027 1.00 88.06 81 SER A CA 1
ATOM 639 C C . SER A 1 81 ? 4.673 1.607 0.638 1.00 88.06 81 SER A C 1
ATOM 641 O O . SER A 1 81 ? 5.601 0.839 0.393 1.00 88.06 81 SER A O 1
ATOM 643 N N . LEU A 1 82 ? 3.816 2.020 -0.308 1.00 89.88 82 LEU A N 1
ATOM 644 C CA . LEU A 1 82 ? 3.966 1.656 -1.720 1.00 89.88 82 LEU A CA 1
ATOM 645 C C . LEU A 1 82 ? 5.299 2.146 -2.291 1.00 89.88 82 LEU A C 1
ATOM 647 O O . LEU A 1 82 ? 5.869 1.466 -3.135 1.00 89.88 82 LEU A O 1
ATOM 651 N N . TYR A 1 83 ? 5.790 3.295 -1.817 1.00 89.62 83 TYR A N 1
ATOM 652 C CA . TYR A 1 83 ? 7.071 3.850 -2.237 1.00 89.62 83 TYR A CA 1
ATOM 653 C C . TYR A 1 83 ? 8.215 2.880 -1.948 1.00 89.62 83 TYR A C 1
ATOM 655 O O . TYR A 1 83 ? 8.957 2.552 -2.868 1.00 89.62 83 TYR A O 1
ATOM 663 N N . GLU A 1 84 ? 8.309 2.358 -0.723 1.00 89.25 84 GLU A N 1
ATOM 664 C CA . GLU A 1 84 ? 9.366 1.411 -0.336 1.00 89.25 84 GLU A CA 1
ATOM 665 C C . GLU A 1 84 ? 9.335 0.135 -1.183 1.00 89.25 84 GLU A C 1
ATOM 667 O O . GLU A 1 84 ? 10.364 -0.261 -1.728 1.00 89.25 84 GLU A O 1
ATOM 672 N N . LEU A 1 85 ? 8.151 -0.455 -1.384 1.00 90.56 85 LEU A N 1
ATOM 673 C CA . LEU A 1 85 ? 7.998 -1.639 -2.234 1.00 90.56 85 LEU A CA 1
ATOM 674 C C . LEU A 1 85 ? 8.433 -1.360 -3.681 1.00 90.56 85 LEU A C 1
ATOM 676 O O . LEU A 1 85 ? 9.203 -2.119 -4.269 1.00 90.56 85 LEU A O 1
ATOM 680 N N . THR A 1 86 ? 7.946 -0.267 -4.278 1.00 92.00 86 THR A N 1
ATOM 681 C CA . THR A 1 86 ? 8.315 0.089 -5.657 1.00 92.00 86 THR A CA 1
ATOM 682 C C . THR A 1 86 ? 9.797 0.419 -5.802 1.00 92.00 86 THR A C 1
ATOM 684 O O . THR A 1 86 ? 10.376 0.167 -6.859 1.00 92.00 86 THR A O 1
ATOM 687 N N . ASP A 1 87 ? 10.415 0.951 -4.748 1.00 90.56 87 ASP A N 1
ATOM 688 C CA . ASP A 1 87 ? 11.834 1.270 -4.714 1.00 90.56 87 ASP A CA 1
ATOM 689 C C . ASP A 1 87 ? 12.704 0.015 -4.664 1.00 90.56 87 ASP A C 1
ATOM 691 O O . ASP A 1 87 ? 13.656 -0.110 -5.436 1.00 90.56 87 ASP A O 1
ATOM 695 N N . ASP A 1 88 ? 12.325 -0.972 -3.855 1.00 88.75 88 ASP A N 1
ATOM 696 C CA . ASP A 1 88 ? 12.995 -2.272 -3.826 1.00 88.75 88 ASP A CA 1
ATOM 697 C C . ASP A 1 88 ? 12.850 -3.034 -5.147 1.00 88.75 88 ASP A C 1
ATOM 699 O O . ASP A 1 88 ? 13.825 -3.626 -5.630 1.00 88.75 88 ASP A O 1
ATOM 703 N N . ILE A 1 89 ? 11.680 -2.965 -5.791 1.00 90.81 89 ILE A N 1
ATOM 704 C CA . ILE A 1 89 ? 11.470 -3.512 -7.140 1.00 90.81 89 ILE A CA 1
ATOM 705 C C . ILE A 1 89 ? 12.408 -2.832 -8.150 1.00 90.81 89 ILE A C 1
ATOM 707 O O . ILE A 1 89 ? 13.085 -3.513 -8.932 1.00 90.81 89 ILE A O 1
ATOM 711 N N . ALA A 1 90 ? 12.493 -1.498 -8.133 1.00 91.81 90 ALA A N 1
ATOM 712 C CA . ALA A 1 90 ? 13.345 -0.744 -9.051 1.00 91.81 90 ALA A CA 1
ATOM 713 C C . ALA A 1 90 ? 14.840 -1.026 -8.813 1.00 91.81 90 ALA A C 1
ATOM 715 O O . ALA A 1 90 ? 15.576 -1.290 -9.767 1.00 91.81 90 ALA A O 1
ATOM 716 N N . LYS A 1 91 ? 15.293 -1.059 -7.551 1.00 89.50 91 LYS A N 1
ATOM 717 C CA . LYS A 1 91 ? 16.665 -1.446 -7.167 1.00 89.50 91 LYS A CA 1
ATOM 718 C C . LYS A 1 91 ? 17.002 -2.860 -7.615 1.00 89.50 91 LYS A C 1
ATOM 720 O O . LYS A 1 91 ? 18.104 -3.119 -8.094 1.00 89.50 91 LYS A O 1
ATOM 725 N N . THR A 1 92 ? 16.069 -3.788 -7.447 1.00 86.62 92 THR A N 1
ATOM 726 C CA . THR A 1 92 ? 16.246 -5.187 -7.840 1.00 86.62 92 THR A CA 1
ATOM 727 C C . THR A 1 92 ? 16.365 -5.318 -9.351 1.00 86.62 92 THR A C 1
ATOM 729 O O . THR A 1 92 ? 17.335 -5.900 -9.832 1.00 86.62 92 THR A O 1
ATOM 732 N N . THR A 1 93 ? 15.474 -4.670 -10.101 1.00 90.12 93 THR A N 1
ATOM 733 C CA . THR A 1 93 ? 15.552 -4.614 -11.568 1.00 90.12 93 THR A CA 1
ATOM 734 C C . THR A 1 93 ? 16.883 -4.008 -12.027 1.00 90.12 93 THR A C 1
ATOM 736 O O . THR A 1 93 ? 17.571 -4.576 -12.875 1.00 90.12 93 THR A O 1
ATOM 739 N N . ALA A 1 94 ? 17.307 -2.894 -11.421 1.00 90.31 94 ALA A N 1
ATOM 740 C CA . ALA A 1 94 ? 18.577 -2.247 -11.740 1.00 90.31 94 ALA A CA 1
ATOM 741 C C . ALA A 1 94 ? 19.796 -3.144 -11.481 1.00 90.31 94 ALA A C 1
ATOM 743 O O . ALA A 1 94 ? 20.743 -3.120 -12.268 1.00 90.31 94 ALA A O 1
ATOM 744 N N . ARG A 1 95 ? 19.776 -3.950 -10.411 1.00 87.12 95 ARG A N 1
ATOM 745 C CA . ARG A 1 95 ? 20.838 -4.922 -10.109 1.00 87.12 95 ARG A CA 1
ATOM 746 C C . ARG A 1 95 ? 20.885 -6.051 -11.137 1.00 87.12 95 ARG A C 1
ATOM 748 O O . ARG A 1 95 ? 21.960 -6.295 -11.676 1.00 87.12 95 ARG A O 1
ATOM 755 N N . ILE A 1 96 ? 19.743 -6.673 -11.448 1.00 84.50 96 ILE A N 1
ATOM 756 C CA . ILE A 1 96 ? 19.650 -7.817 -12.378 1.00 84.50 96 ILE A CA 1
ATOM 757 C C . ILE A 1 96 ? 20.220 -7.461 -13.755 1.00 84.50 96 ILE A C 1
ATOM 759 O O . ILE A 1 96 ? 21.019 -8.205 -14.314 1.00 84.50 96 ILE A O 1
ATOM 763 N N . PHE A 1 97 ? 19.867 -6.288 -14.285 1.00 86.06 97 PHE A N 1
ATOM 764 C CA . PHE A 1 97 ? 20.317 -5.864 -15.616 1.00 86.06 97 PHE A CA 1
ATOM 765 C C . PHE A 1 97 ? 21.569 -4.982 -15.604 1.00 86.06 97 PHE A C 1
ATOM 767 O O . PHE A 1 97 ? 21.991 -4.507 -16.662 1.00 86.06 97 PHE A O 1
ATOM 774 N N . ASN A 1 98 ? 22.163 -4.752 -14.427 1.00 87.94 98 ASN A N 1
ATOM 775 C CA . ASN A 1 98 ? 23.297 -3.854 -14.224 1.00 87.94 98 ASN A CA 1
ATOM 776 C C . ASN A 1 98 ? 23.075 -2.476 -14.887 1.00 87.94 98 ASN A C 1
ATOM 778 O O . ASN A 1 98 ? 23.818 -2.065 -15.782 1.00 87.94 98 ASN A O 1
ATOM 782 N N . LEU A 1 99 ? 22.006 -1.787 -14.482 1.00 89.12 99 LEU A N 1
ATOM 783 C CA . LEU A 1 99 ? 21.530 -0.534 -15.082 1.00 89.12 99 LEU A CA 1
ATOM 784 C C . LEU A 1 99 ? 22.147 0.702 -14.422 1.00 89.12 99 LEU A C 1
ATOM 786 O O . LEU A 1 99 ? 22.434 0.704 -13.223 1.00 89.12 99 LEU A O 1
ATOM 790 N N . ASN A 1 100 ? 22.312 1.777 -15.196 1.00 85.25 100 ASN A N 1
ATOM 791 C CA . ASN A 1 100 ? 22.568 3.108 -14.643 1.00 85.25 100 ASN A CA 1
ATOM 792 C C . ASN A 1 100 ? 21.293 3.742 -14.098 1.00 85.25 100 ASN A C 1
ATOM 794 O O . ASN A 1 100 ? 21.353 4.424 -13.075 1.00 85.25 100 ASN A O 1
ATOM 798 N N . THR A 1 101 ? 20.165 3.532 -14.784 1.00 88.12 101 THR A N 1
ATOM 799 C CA . THR A 1 101 ? 18.886 4.108 -14.388 1.00 88.12 101 THR A CA 1
ATOM 800 C C . THR A 1 101 ? 17.742 3.105 -14.484 1.00 88.12 101 THR A C 1
ATOM 802 O O . THR A 1 101 ? 17.677 2.274 -15.391 1.00 88.12 101 THR A O 1
ATOM 805 N N . CYS A 1 102 ? 16.836 3.168 -13.513 1.00 91.31 102 CYS A N 1
ATOM 806 C CA . CYS A 1 102 ? 15.607 2.385 -13.498 1.00 91.31 102 CYS A CA 1
ATOM 807 C C . CYS A 1 102 ? 14.510 3.214 -12.845 1.00 91.31 102 CYS A C 1
ATOM 809 O O . CYS A 1 102 ? 14.729 3.762 -11.770 1.00 91.31 102 CYS A O 1
ATOM 811 N N . SER A 1 103 ? 13.335 3.305 -13.456 1.00 91.62 103 SER A N 1
ATOM 812 C CA . SER A 1 103 ? 12.206 4.023 -12.864 1.00 91.62 103 SER A CA 1
ATOM 813 C C . SER A 1 103 ? 10.945 3.187 -12.885 1.00 91.62 103 SER A C 1
ATOM 815 O O . SER A 1 103 ? 10.688 2.478 -13.857 1.00 91.62 103 SER A O 1
ATOM 817 N N . LEU A 1 104 ? 10.133 3.326 -11.846 1.00 93.75 104 LEU A N 1
ATOM 818 C CA . LEU A 1 104 ? 8.827 2.694 -11.751 1.00 93.75 104 LEU A CA 1
ATOM 819 C C . LEU A 1 104 ? 7.768 3.783 -11.626 1.00 93.75 104 LEU A C 1
ATOM 821 O O . LEU A 1 104 ? 7.816 4.618 -10.718 1.00 93.75 104 LEU A O 1
ATOM 825 N N . LEU A 1 105 ? 6.827 3.773 -12.568 1.00 94.50 105 LEU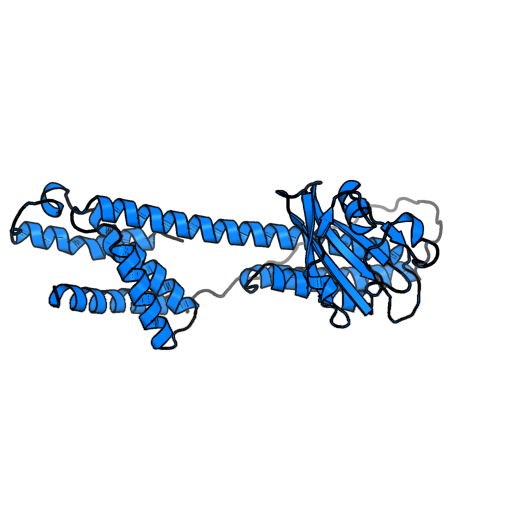 A N 1
ATOM 826 C CA . LEU A 1 105 ? 5.682 4.667 -12.578 1.00 94.50 105 LEU A CA 1
ATOM 827 C C . LEU A 1 105 ? 4.407 3.864 -12.341 1.00 94.50 105 LEU A C 1
ATOM 829 O O . LEU A 1 105 ? 4.247 2.787 -12.912 1.00 94.50 105 LEU A O 1
ATOM 833 N N . LEU A 1 106 ? 3.486 4.389 -11.540 1.00 96.12 106 LEU A N 1
ATOM 834 C CA . LEU A 1 106 ? 2.166 3.791 -11.342 1.00 96.12 106 LEU A CA 1
ATOM 835 C C . LEU A 1 106 ? 1.100 4.639 -12.022 1.00 96.12 106 LEU A C 1
ATOM 837 O O . LEU A 1 106 ? 1.194 5.862 -12.065 1.00 96.12 106 LEU A O 1
ATOM 841 N N . LEU A 1 107 ? 0.081 3.976 -12.560 1.00 96.12 107 LEU A N 1
ATOM 842 C CA . LEU A 1 107 ? -1.061 4.641 -13.166 1.00 96.12 107 LEU A CA 1
ATOM 843 C C . LEU A 1 107 ? -1.970 5.204 -12.072 1.00 96.12 107 LEU A C 1
ATOM 845 O O . LEU A 1 107 ? -2.444 4.460 -11.207 1.00 96.12 107 LEU A O 1
ATOM 8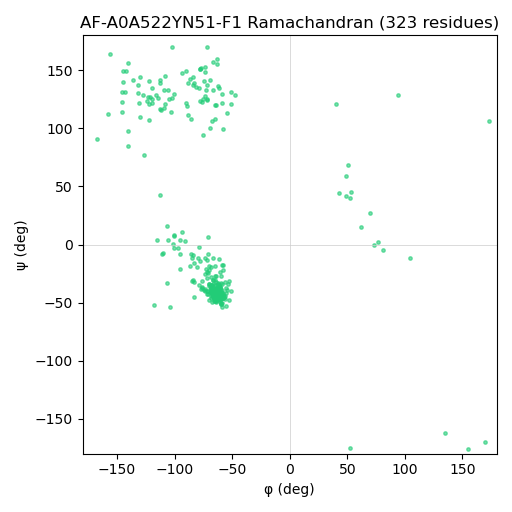49 N N . ASN A 1 108 ? -2.244 6.501 -12.155 1.00 94.06 108 ASN A N 1
ATOM 850 C CA . ASN A 1 108 ? -3.310 7.156 -11.422 1.00 94.06 108 ASN A CA 1
ATOM 851 C C . ASN A 1 108 ? -4.608 7.071 -12.250 1.00 94.06 108 ASN A C 1
ATOM 853 O O . ASN A 1 108 ? -4.706 7.710 -13.301 1.00 94.06 108 ASN A O 1
ATOM 857 N N . PRO A 1 109 ? -5.613 6.297 -11.800 1.00 87.62 109 PRO A N 1
ATOM 858 C CA . PRO A 1 109 ? -6.850 6.089 -12.552 1.00 87.62 109 PRO A CA 1
ATOM 859 C C . PRO A 1 109 ? -7.788 7.306 -12.546 1.00 87.62 109 PRO A C 1
ATOM 861 O O . PRO A 1 109 ? -8.769 7.307 -13.278 1.00 87.62 109 PRO A O 1
ATOM 864 N N . LEU A 1 110 ? -7.542 8.319 -11.705 1.00 90.19 110 LEU A N 1
ATOM 865 C CA . LEU A 1 110 ? -8.367 9.532 -11.662 1.00 90.19 110 LEU A CA 1
ATOM 866 C C . LEU A 1 110 ? -7.946 10.550 -12.724 1.00 90.19 110 LEU A C 1
ATOM 868 O O . LEU A 1 110 ? -8.771 11.326 -13.199 1.00 90.19 110 LEU A O 1
ATOM 872 N N . THR A 1 111 ? -6.661 10.565 -13.069 1.00 91.69 111 THR A N 1
ATOM 873 C CA . THR A 1 111 ? -6.065 11.532 -13.997 1.00 91.69 111 THR A CA 1
ATOM 874 C C . THR A 1 111 ? -5.630 10.902 -15.320 1.00 91.69 111 THR A C 1
ATOM 876 O O . THR A 1 111 ? -5.247 11.637 -16.228 1.00 91.69 111 THR A O 1
ATOM 879 N N . ASP A 1 112 ? -5.673 9.569 -15.437 1.00 91.06 112 ASP A N 1
ATOM 880 C CA . ASP A 1 112 ? -5.119 8.789 -16.554 1.00 91.06 112 ASP A CA 1
ATOM 881 C C . ASP A 1 112 ? -3.644 9.128 -16.844 1.00 91.06 112 ASP A C 1
ATOM 883 O O . ASP A 1 112 ? -3.192 9.211 -17.995 1.00 91.06 112 ASP A O 1
ATOM 887 N N . THR A 1 113 ? -2.872 9.328 -15.771 1.00 94.38 113 THR A N 1
ATOM 888 C CA . THR A 1 113 ? -1.439 9.636 -15.840 1.00 94.38 113 THR A CA 1
ATOM 889 C C . THR A 1 113 ? -0.592 8.626 -15.086 1.00 94.38 113 THR A C 1
ATOM 891 O O . THR A 1 113 ? -0.937 8.199 -13.989 1.00 94.38 113 THR A O 1
ATOM 894 N N . LEU A 1 114 ? 0.559 8.283 -15.652 1.00 94.12 114 LEU A N 1
ATOM 895 C CA . LEU A 1 114 ? 1.647 7.593 -14.975 1.00 94.12 114 LEU A CA 1
ATOM 896 C C . LEU A 1 114 ? 2.416 8.589 -14.105 1.00 94.12 114 LEU A C 1
ATOM 898 O O . LEU A 1 114 ? 2.925 9.586 -14.617 1.00 94.12 114 LEU A O 1
ATOM 902 N N . GLU A 1 115 ? 2.521 8.292 -12.817 1.00 92.75 115 GLU A N 1
ATOM 903 C CA . GLU A 1 115 ? 3.221 9.096 -11.814 1.00 92.75 115 GLU A CA 1
ATOM 904 C C . GLU A 1 115 ? 4.450 8.344 -11.309 1.00 92.75 115 GLU A C 1
ATOM 906 O O . GLU A 1 115 ? 4.414 7.122 -11.146 1.00 92.75 115 GLU A O 1
ATOM 911 N N . MET A 1 116 ? 5.552 9.054 -11.070 1.00 90.12 116 MET A N 1
ATOM 912 C CA . MET A 1 116 ? 6.796 8.429 -10.622 1.00 90.12 116 MET A CA 1
ATOM 913 C C . MET A 1 116 ? 6.747 8.044 -9.138 1.00 90.12 116 MET A C 1
ATOM 915 O O . MET A 1 116 ? 6.586 8.901 -8.275 1.00 90.12 116 MET A O 1
ATOM 919 N N . TYR A 1 117 ? 6.963 6.758 -8.851 1.00 90.44 117 TYR A N 1
ATOM 920 C CA . TYR A 1 117 ? 7.040 6.225 -7.485 1.00 90.44 117 TYR A CA 1
ATOM 921 C C . TYR A 1 117 ? 8.468 5.860 -7.073 1.00 90.44 117 TYR A C 1
ATOM 923 O O . TYR A 1 117 ? 8.835 6.037 -5.916 1.00 90.44 117 TYR A O 1
ATOM 931 N N . SER A 1 118 ? 9.303 5.402 -8.009 1.00 90.00 118 SER A N 1
ATOM 932 C CA . SER A 1 118 ? 10.727 5.178 -7.747 1.00 90.00 118 SER A CA 1
ATOM 933 C C . SER A 1 118 ? 11.590 5.558 -8.944 1.00 90.00 118 SER A C 1
ATOM 935 O O . SER A 1 118 ? 11.176 5.444 -10.104 1.00 90.00 118 SER A O 1
ATOM 937 N N . TYR A 1 119 ? 12.806 6.004 -8.636 1.00 89.69 119 TYR A N 1
ATOM 938 C CA . TYR A 1 119 ? 13.857 6.294 -9.593 1.00 89.69 119 TYR A CA 1
ATOM 939 C C . TYR A 1 119 ? 15.227 5.970 -9.000 1.00 89.69 119 TYR A C 1
ATOM 941 O O . TYR A 1 119 ? 15.641 6.535 -7.989 1.00 89.69 119 TYR A O 1
ATOM 949 N N . ILE A 1 120 ? 15.951 5.098 -9.688 1.00 87.94 120 ILE A N 1
ATOM 950 C CA . ILE A 1 120 ? 17.350 4.771 -9.452 1.00 87.94 120 ILE A CA 1
ATOM 951 C C . ILE A 1 120 ? 18.163 5.509 -10.507 1.00 87.94 120 ILE A C 1
ATOM 953 O O . ILE A 1 120 ? 17.883 5.378 -11.697 1.00 87.94 120 ILE A O 1
ATOM 957 N N . GLY A 1 121 ? 19.154 6.288 -10.082 1.00 82.75 121 GLY A N 1
ATOM 958 C CA . GLY A 1 121 ? 19.994 7.093 -10.965 1.00 82.75 121 GLY A CA 1
ATOM 959 C C . GLY A 1 121 ? 20.587 8.303 -10.249 1.00 82.75 121 GLY A C 1
ATOM 960 O O . GLY A 1 121 ? 20.386 8.485 -9.050 1.00 82.75 121 GLY A O 1
ATOM 961 N N . GLN A 1 122 ? 21.310 9.149 -10.986 1.00 74.25 122 GLN A N 1
ATOM 962 C CA . GLN A 1 122 ? 21.772 10.433 -10.453 1.00 74.25 122 GLN A CA 1
ATOM 963 C C . GLN A 1 122 ? 20.564 11.308 -10.088 1.00 74.25 122 GLN A C 1
ATOM 965 O O . GLN A 1 122 ? 19.604 11.358 -10.861 1.00 74.25 122 GLN A O 1
ATOM 970 N N . GLU A 1 123 ? 20.608 11.973 -8.926 1.00 62.88 123 GLU A N 1
ATOM 971 C CA . GLU A 1 123 ? 19.504 12.813 -8.454 1.00 62.88 123 GLU A CA 1
ATOM 972 C C . GLU A 1 123 ? 19.069 13.802 -9.535 1.00 62.88 123 GLU A C 1
ATOM 974 O O . GLU A 1 123 ? 19.848 14.629 -10.009 1.00 62.88 123 GLU A O 1
ATOM 979 N N . ASN A 1 124 ? 17.798 13.711 -9.913 1.00 63.56 124 ASN A N 1
ATOM 980 C CA . ASN A 1 124 ? 17.192 14.614 -10.866 1.00 63.56 124 ASN A CA 1
ATOM 981 C C . ASN A 1 124 ? 15.879 15.131 -10.275 1.00 63.56 124 ASN A C 1
ATOM 983 O O . ASN A 1 124 ? 14.904 14.391 -10.141 1.00 63.56 124 ASN A O 1
ATOM 987 N N . ALA A 1 125 ? 15.855 16.414 -9.911 1.00 62.03 125 ALA A N 1
ATOM 988 C CA . ALA A 1 125 ? 14.667 17.065 -9.366 1.00 62.03 125 ALA A CA 1
ATOM 989 C C . ALA A 1 125 ? 13.472 17.018 -10.340 1.00 62.03 125 ALA A C 1
ATOM 991 O O . ALA A 1 125 ? 12.327 16.987 -9.892 1.00 62.03 125 ALA A O 1
ATOM 992 N N . ALA A 1 126 ? 13.725 16.944 -11.653 1.00 62.59 126 ALA A N 1
ATOM 993 C CA . ALA A 1 126 ? 12.683 16.815 -12.669 1.00 62.59 126 ALA A CA 1
ATOM 994 C C . ALA A 1 126 ? 12.029 15.422 -12.687 1.00 62.59 126 ALA A C 1
ATOM 996 O O . ALA A 1 126 ? 10.878 15.302 -13.098 1.00 62.59 126 ALA A O 1
ATOM 997 N N . ALA A 1 127 ? 12.715 14.381 -12.199 1.00 66.00 127 ALA A N 1
ATOM 998 C CA . ALA A 1 127 ? 12.158 13.030 -12.128 1.00 66.00 127 ALA A CA 1
ATOM 999 C C . ALA A 1 127 ? 10.981 12.959 -11.136 1.00 66.00 127 ALA A C 1
ATOM 1001 O O . ALA A 1 127 ? 9.945 12.374 -11.438 1.00 66.00 127 ALA A O 1
ATOM 1002 N N . LYS A 1 128 ? 11.100 13.628 -9.979 1.00 65.69 128 LYS A N 1
ATOM 1003 C CA . LYS A 1 128 ? 10.124 13.539 -8.875 1.00 65.69 128 LYS A CA 1
ATOM 1004 C C . LYS A 1 128 ? 8.725 14.064 -9.216 1.00 65.69 128 LYS A C 1
ATOM 1006 O O . LYS A 1 128 ? 7.761 13.602 -8.624 1.00 65.69 128 LYS A O 1
ATOM 1011 N N . ASN A 1 129 ? 8.612 15.003 -10.155 1.00 72.62 129 ASN A N 1
ATOM 1012 C CA . ASN A 1 129 ? 7.333 15.611 -10.550 1.00 72.62 129 ASN A CA 1
ATOM 1013 C C . ASN A 1 129 ? 6.846 15.126 -11.923 1.00 72.62 129 ASN A C 1
ATOM 1015 O O . ASN A 1 129 ? 6.004 15.769 -12.552 1.00 72.62 129 ASN A O 1
ATOM 1019 N N . LEU A 1 130 ? 7.406 14.024 -12.423 1.00 78.06 130 LEU A N 1
ATOM 1020 C CA . LEU A 1 130 ? 7.058 13.500 -13.731 1.00 78.06 130 LEU A CA 1
ATOM 1021 C C . LEU A 1 130 ? 5.652 12.890 -13.720 1.00 78.06 130 LEU A C 1
ATOM 1023 O O . LEU A 1 130 ? 5.364 11.965 -12.959 1.00 78.06 130 LEU A O 1
ATOM 1027 N N . SER A 1 131 ? 4.810 13.390 -14.622 1.00 84.69 131 SER A N 1
ATOM 1028 C CA . SER A 1 131 ? 3.477 12.868 -14.905 1.00 84.69 131 SER A CA 1
ATOM 1029 C C . SER A 1 131 ? 3.316 12.705 -16.417 1.00 84.69 131 SER A C 1
ATOM 1031 O O . SER A 1 131 ? 3.494 13.667 -17.169 1.00 84.69 131 SER A O 1
ATOM 1033 N N . ILE A 1 132 ? 3.027 11.483 -16.870 1.00 89.19 132 ILE A N 1
ATOM 1034 C CA . ILE A 1 132 ? 2.937 11.123 -18.295 1.00 89.19 132 ILE A CA 1
ATOM 1035 C C . ILE A 1 132 ? 1.529 10.615 -18.596 1.00 89.19 132 ILE A C 1
ATOM 1037 O O . ILE A 1 132 ? 1.073 9.660 -17.975 1.00 89.19 132 ILE A O 1
ATOM 1041 N N . LYS A 1 133 ? 0.836 11.205 -19.573 1.00 90.94 133 LYS A N 1
ATOM 1042 C CA . LYS A 1 133 ? -0.489 10.723 -19.997 1.00 90.94 133 LYS A CA 1
ATOM 1043 C C . LYS A 1 133 ? -0.395 9.422 -20.791 1.00 90.94 133 LYS A C 1
ATOM 1045 O O . LYS A 1 133 ? 0.580 9.170 -21.498 1.00 90.94 133 LYS A O 1
ATOM 1050 N N . LEU A 1 134 ? -1.450 8.611 -20.743 1.00 91.31 134 LEU A N 1
ATOM 1051 C CA . LEU A 1 134 ? -1.538 7.410 -21.575 1.00 91.31 134 LEU A CA 1
ATOM 1052 C C . LEU A 1 134 ? -1.445 7.739 -23.076 1.00 91.31 134 LEU A C 1
ATOM 1054 O O . LEU A 1 134 ? -2.173 8.574 -23.611 1.00 91.31 134 LEU A O 1
ATOM 1058 N N . GLY A 1 135 ? -0.565 7.026 -23.779 1.00 86.62 135 GLY A N 1
ATOM 1059 C CA . GLY A 1 135 ? -0.236 7.253 -25.188 1.00 86.62 135 GLY A CA 1
ATOM 1060 C C . GLY A 1 135 ? 0.771 8.375 -25.458 1.00 86.62 135 GLY A C 1
ATOM 1061 O O . GLY A 1 135 ? 1.157 8.536 -26.612 1.00 86.62 135 GLY A O 1
ATOM 1062 N N . GLU A 1 136 ? 1.209 9.121 -24.440 1.00 87.06 136 GLU A N 1
ATOM 1063 C CA . GLU A 1 136 ? 2.318 10.072 -24.560 1.00 87.06 136 GLU A CA 1
ATOM 1064 C C . GLU A 1 136 ? 3.640 9.421 -24.156 1.00 87.06 136 GLU A C 1
ATOM 1066 O O . GLU A 1 136 ? 3.692 8.578 -23.260 1.00 87.06 136 GLU A O 1
ATOM 1071 N N . GLU A 1 137 ? 4.724 9.850 -24.799 1.00 84.75 137 GLU A N 1
ATOM 1072 C CA . GLU A 1 137 ? 6.063 9.308 -24.578 1.00 84.75 137 GLU A CA 1
ATOM 1073 C C . GLU A 1 137 ? 6.135 7.779 -24.707 1.00 84.75 137 GLU A C 1
ATOM 1075 O O . GLU A 1 137 ? 5.192 7.085 -25.085 1.00 84.75 137 GLU A O 1
ATOM 1080 N N . ILE A 1 138 ? 7.301 7.218 -24.424 1.00 88.44 138 ILE A N 1
ATOM 1081 C CA . ILE A 1 138 ? 7.484 5.772 -24.468 1.00 88.44 138 ILE A CA 1
ATOM 1082 C C . ILE A 1 138 ? 6.697 5.063 -23.359 1.00 88.44 138 ILE A C 1
ATOM 1084 O O . ILE A 1 138 ? 6.006 4.091 -23.637 1.00 88.44 138 ILE A O 1
ATOM 1088 N N . SER A 1 139 ? 6.717 5.587 -22.130 1.00 91.00 139 SER A N 1
ATOM 1089 C CA . SER A 1 139 ? 6.031 4.986 -20.980 1.00 91.00 139 SER A CA 1
ATOM 1090 C C . SER A 1 139 ? 4.512 4.985 -21.156 1.00 91.00 139 SER A C 1
ATOM 1092 O O . SER A 1 139 ? 3.860 3.974 -20.903 1.00 91.00 139 SER A O 1
ATOM 1094 N N . GLY A 1 140 ? 3.927 6.093 -21.621 1.00 92.00 140 GLY A N 1
ATOM 1095 C CA . GLY A 1 140 ? 2.486 6.169 -21.848 1.00 92.00 140 GLY A CA 1
ATOM 1096 C C . GLY A 1 140 ? 2.047 5.318 -23.035 1.00 92.00 140 GLY A C 1
ATOM 1097 O O . GLY A 1 140 ? 0.969 4.727 -22.972 1.00 92.00 140 GLY A O 1
ATOM 1098 N N . VAL A 1 141 ? 2.861 5.190 -24.090 1.00 91.69 141 VAL A N 1
ATOM 1099 C CA . VAL A 1 141 ? 2.614 4.243 -25.197 1.00 91.69 141 VAL A CA 1
ATOM 1100 C C . VAL A 1 141 ? 2.662 2.796 -24.699 1.00 91.69 141 VAL A C 1
ATOM 1102 O O . VAL A 1 141 ? 1.722 2.044 -24.959 1.00 91.69 141 VAL A O 1
ATOM 1105 N N . THR A 1 142 ? 3.694 2.418 -23.939 1.00 94.62 142 THR A N 1
ATOM 1106 C CA . THR A 1 142 ? 3.810 1.100 -23.288 1.00 94.62 142 THR A CA 1
ATOM 1107 C C . THR A 1 142 ? 2.563 0.786 -22.464 1.00 94.62 142 THR A C 1
ATOM 1109 O O . THR A 1 142 ? 1.974 -0.284 -22.616 1.00 94.62 142 THR A O 1
ATOM 1112 N N . ALA A 1 143 ? 2.111 1.735 -21.637 1.00 95.31 143 ALA A N 1
ATOM 1113 C CA . ALA A 1 143 ? 0.929 1.555 -20.804 1.00 95.31 143 ALA A CA 1
ATOM 1114 C C . ALA A 1 143 ? -0.377 1.482 -21.609 1.00 95.31 143 ALA A C 1
ATOM 1116 O O . ALA A 1 143 ? -1.249 0.678 -21.297 1.00 95.31 143 ALA A O 1
ATOM 1117 N N . ARG A 1 144 ? -0.524 2.295 -22.661 1.00 94.38 144 ARG A N 1
ATOM 1118 C CA . ARG A 1 144 ? -1.744 2.327 -23.480 1.00 94.38 144 ARG A CA 1
ATOM 1119 C C . ARG A 1 144 ? -1.959 1.035 -24.259 1.00 94.38 144 ARG A C 1
ATOM 1121 O O . ARG A 1 144 ? -3.094 0.581 -24.366 1.00 94.38 144 ARG A O 1
ATOM 1128 N N . TYR A 1 145 ? -0.890 0.474 -24.819 1.00 94.38 145 TYR A N 1
ATOM 1129 C CA . TYR A 1 145 ? -0.975 -0.733 -25.644 1.00 94.38 145 TYR A CA 1
ATOM 1130 C C . TYR A 1 145 ? -0.703 -2.019 -24.863 1.00 94.38 145 TYR A C 1
ATOM 1132 O O . TYR A 1 145 ? -0.933 -3.095 -25.401 1.00 94.38 145 TYR A O 1
ATOM 1140 N N . ASN A 1 146 ? -0.264 -1.924 -23.602 1.00 95.12 146 ASN A N 1
ATOM 1141 C CA . ASN A 1 146 ? 0.140 -3.071 -22.788 1.00 95.12 146 ASN A CA 1
ATOM 1142 C C . ASN A 1 146 ? 1.191 -3.944 -23.503 1.00 95.12 146 ASN A C 1
ATOM 1144 O O . ASN A 1 146 ? 1.114 -5.171 -23.536 1.00 95.12 146 ASN A O 1
ATOM 1148 N N . GLU A 1 147 ? 2.185 -3.288 -24.095 1.00 93.88 147 GLU A N 1
ATOM 1149 C CA . GLU A 1 147 ? 3.238 -3.931 -24.875 1.00 93.88 147 GLU A CA 1
ATOM 1150 C C . GLU A 1 147 ? 4.598 -3.406 -24.449 1.00 93.88 147 GLU A C 1
ATOM 1152 O O . GLU A 1 147 ? 4.785 -2.198 -24.313 1.00 93.88 147 GLU A O 1
ATOM 1157 N N . ILE A 1 148 ? 5.568 -4.311 -24.314 1.00 93.25 148 ILE A N 1
ATOM 1158 C CA . ILE A 1 148 ? 6.961 -3.929 -24.099 1.00 93.25 148 ILE A CA 1
ATOM 1159 C C . ILE A 1 148 ? 7.476 -3.106 -25.288 1.00 93.25 148 ILE A C 1
ATOM 1161 O O . ILE A 1 148 ? 7.272 -3.470 -26.450 1.00 93.25 148 ILE A O 1
ATOM 1165 N N . LYS A 1 149 ? 8.170 -2.003 -25.002 1.00 91.88 149 LYS A N 1
ATOM 1166 C CA . LYS A 1 149 ? 8.842 -1.178 -26.010 1.00 91.88 149 LYS A CA 1
ATOM 1167 C C . LYS A 1 149 ? 10.323 -1.076 -25.680 1.00 91.88 149 LYS A C 1
ATOM 1169 O O . LYS A 1 149 ? 10.697 -0.605 -24.611 1.00 91.88 149 LYS A O 1
ATOM 1174 N N . ILE A 1 150 ? 11.164 -1.521 -26.610 1.00 90.69 150 ILE A N 1
ATOM 1175 C CA . ILE A 1 150 ? 12.622 -1.477 -26.481 1.00 90.69 150 ILE A CA 1
ATOM 1176 C C . ILE A 1 150 ? 13.175 -0.531 -27.539 1.00 90.69 150 ILE A C 1
ATOM 1178 O O . ILE A 1 150 ? 12.911 -0.682 -28.730 1.00 90.69 150 ILE A O 1
ATOM 1182 N N . ILE A 1 151 ? 13.964 0.438 -27.092 1.00 87.50 151 ILE A N 1
ATOM 1183 C CA . ILE A 1 151 ? 14.673 1.400 -27.924 1.00 87.50 151 ILE A CA 1
ATOM 1184 C C . ILE A 1 151 ? 16.155 1.265 -27.599 1.00 87.50 151 ILE A C 1
ATOM 1186 O O . ILE A 1 151 ? 16.613 1.691 -26.543 1.00 87.50 151 ILE A O 1
ATOM 1190 N N . ASN A 1 152 ? 16.919 0.687 -28.521 1.00 85.19 152 ASN A N 1
ATOM 1191 C CA . ASN A 1 152 ? 18.362 0.492 -28.351 1.00 85.19 152 ASN A CA 1
ATOM 1192 C C . ASN A 1 152 ? 19.203 1.714 -28.759 1.00 85.19 152 ASN A C 1
ATOM 1194 O O . ASN A 1 152 ? 20.391 1.755 -28.457 1.00 85.19 152 ASN A O 1
ATOM 1198 N N . ASN A 1 153 ? 18.589 2.699 -29.422 1.00 81.12 153 ASN A N 1
ATOM 1199 C CA . ASN A 1 153 ? 19.198 3.984 -29.749 1.00 81.12 153 ASN A CA 1
ATOM 1200 C C . ASN A 1 153 ? 18.163 5.103 -29.567 1.00 81.12 153 ASN A C 1
ATOM 1202 O O . ASN A 1 153 ? 17.316 5.334 -30.436 1.00 81.12 153 ASN A O 1
ATOM 1206 N N . LEU A 1 154 ? 18.212 5.770 -28.413 1.00 75.06 154 LEU A N 1
ATOM 1207 C CA . LEU A 1 154 ? 17.301 6.866 -28.081 1.00 75.06 154 LEU A CA 1
ATOM 1208 C C . LEU A 1 154 ? 17.540 8.102 -28.948 1.00 75.06 154 LEU A C 1
ATOM 1210 O O . LEU A 1 154 ? 16.568 8.729 -29.361 1.00 75.06 154 LEU A O 1
ATOM 1214 N N . GLU A 1 155 ? 18.793 8.432 -29.277 1.00 71.81 155 GLU A N 1
ATOM 1215 C CA . GLU A 1 155 ? 19.128 9.617 -30.078 1.00 71.81 155 GLU A CA 1
ATOM 1216 C C . GLU A 1 155 ? 18.447 9.615 -31.445 1.00 71.81 155 GLU A C 1
ATOM 1218 O O . GLU A 1 155 ? 17.841 10.615 -31.834 1.00 71.81 155 GLU A O 1
ATOM 1223 N N . ALA A 1 156 ? 18.459 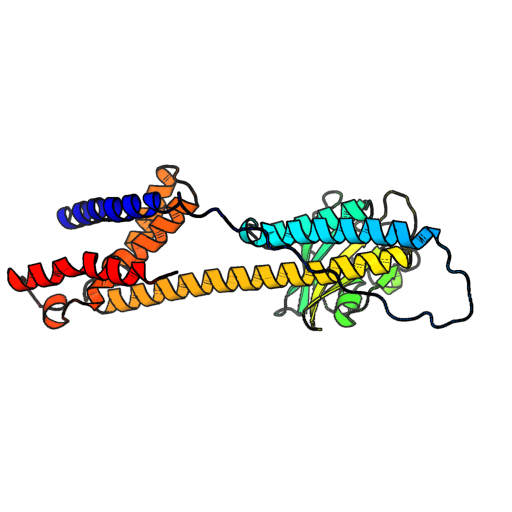8.468 -32.125 1.00 67.75 156 ALA A N 1
ATOM 1224 C CA . ALA A 1 156 ? 17.796 8.293 -33.414 1.00 67.75 156 ALA A CA 1
ATOM 1225 C C . ALA A 1 156 ? 16.259 8.417 -33.332 1.00 67.75 156 ALA A C 1
ATOM 1227 O O . ALA A 1 156 ? 15.607 8.653 -34.346 1.00 67.75 156 ALA A O 1
ATOM 1228 N N . ASN A 1 157 ? 15.676 8.285 -32.135 1.00 65.81 157 ASN A N 1
ATOM 1229 C CA . ASN A 1 157 ? 14.231 8.228 -31.906 1.00 65.81 157 ASN A CA 1
ATOM 1230 C C . ASN A 1 157 ? 13.679 9.417 -31.093 1.00 65.81 157 ASN A C 1
ATOM 1232 O O . ASN A 1 157 ? 12.476 9.465 -30.826 1.00 65.81 157 ASN A O 1
ATOM 1236 N N . LYS A 1 158 ? 14.515 10.410 -30.743 1.00 64.44 158 LYS A N 1
ATOM 1237 C CA . LYS A 1 158 ? 14.137 11.584 -29.921 1.00 64.44 158 LYS A CA 1
ATOM 1238 C C . LYS A 1 158 ? 12.885 12.308 -30.439 1.00 64.44 158 LYS A C 1
ATOM 1240 O O . LYS A 1 158 ? 12.021 12.682 -29.652 1.00 64.44 158 LYS A O 1
ATOM 1245 N N . ARG A 1 159 ? 12.750 12.456 -31.765 1.00 61.31 159 ARG A N 1
ATOM 1246 C CA . ARG A 1 159 ? 11.605 13.139 -32.405 1.00 61.31 159 ARG A CA 1
ATOM 1247 C C . ARG A 1 159 ? 10.304 12.332 -32.381 1.00 61.31 159 ARG A C 1
ATOM 1249 O O . ARG A 1 159 ? 9.237 12.928 -32.442 1.00 61.31 159 ARG A O 1
ATOM 1256 N N . VAL A 1 160 ? 10.387 11.003 -32.307 1.00 58.53 160 VAL A N 1
ATOM 1257 C CA . VAL A 1 160 ? 9.224 10.102 -32.409 1.00 58.53 160 VAL A CA 1
ATOM 1258 C C . VAL A 1 160 ? 8.446 10.051 -31.097 1.00 58.53 160 VAL A C 1
ATOM 1260 O O . VAL A 1 160 ? 7.223 9.971 -31.110 1.00 58.53 160 VAL A O 1
ATOM 1263 N N . PHE A 1 161 ? 9.144 10.140 -29.965 1.00 57.78 161 PHE A N 1
ATOM 1264 C CA . PHE A 1 161 ? 8.535 9.939 -28.649 1.00 57.78 161 PHE A CA 1
ATOM 1265 C C . PHE A 1 161 ? 8.327 11.224 -27.845 1.00 57.78 161 PHE A C 1
ATOM 1267 O O . PHE A 1 161 ? 7.872 11.127 -26.714 1.00 57.78 161 PHE A O 1
ATOM 1274 N N . ASN A 1 162 ? 8.631 12.407 -28.401 1.00 57.16 162 ASN A N 1
ATOM 1275 C CA . ASN A 1 162 ? 8.473 13.704 -27.723 1.00 57.16 162 ASN A CA 1
ATOM 1276 C C . ASN A 1 162 ? 8.949 13.665 -26.255 1.00 57.16 162 ASN A C 1
ATOM 1278 O O . ASN A 1 162 ? 8.235 14.092 -25.349 1.00 57.16 162 ASN A O 1
ATOM 1282 N N . LEU A 1 163 ? 10.115 13.050 -26.021 1.00 59.56 163 LEU A N 1
ATOM 1283 C CA . LEU A 1 163 ? 10.613 12.768 -24.678 1.00 59.56 163 LEU A CA 1
ATOM 1284 C C . LEU A 1 163 ? 10.881 14.099 -23.971 1.00 59.56 163 LEU A C 1
ATOM 1286 O O . LEU A 1 163 ? 11.878 14.756 -24.268 1.00 59.56 163 LEU A O 1
ATOM 1290 N N . LYS A 1 164 ? 10.050 14.479 -22.992 1.00 55.84 164 LYS A N 1
ATOM 1291 C CA . LYS A 1 164 ? 10.287 15.665 -22.141 1.00 55.84 164 LYS A CA 1
ATOM 1292 C C . LYS A 1 164 ? 11.454 15.465 -21.160 1.00 55.84 164 LYS A C 1
ATOM 1294 O O . LYS A 1 164 ? 11.689 16.293 -20.287 1.00 55.84 164 LYS A O 1
ATOM 1299 N N . LEU A 1 165 ? 12.169 14.350 -21.290 1.00 55.06 165 LEU A N 1
ATOM 1300 C CA . LEU A 1 165 ? 13.091 13.782 -20.316 1.00 55.06 165 LEU A CA 1
ATOM 1301 C C . LEU A 1 165 ? 14.544 13.842 -20.794 1.00 55.06 165 LEU A C 1
ATOM 1303 O O . LEU A 1 165 ? 15.299 12.877 -20.641 1.00 55.06 165 LEU A O 1
ATOM 1307 N N . GLU A 1 166 ? 14.944 14.971 -21.385 1.00 52.34 166 GLU A N 1
ATOM 1308 C CA . GLU A 1 166 ? 16.354 15.228 -21.677 1.00 52.34 166 GLU A CA 1
ATOM 1309 C C . GLU A 1 166 ? 17.174 15.090 -20.381 1.00 52.34 166 GLU A C 1
ATOM 1311 O O . GLU A 1 166 ? 16.996 15.835 -19.420 1.00 52.34 166 GLU A O 1
ATOM 1316 N N . GLY A 1 167 ? 18.041 14.073 -20.335 1.00 57.75 167 GLY A N 1
ATOM 1317 C CA . GLY A 1 167 ? 18.931 13.799 -19.204 1.00 57.75 167 GLY A CA 1
ATOM 1318 C C . GLY A 1 167 ? 18.545 12.629 -18.290 1.00 57.75 167 GLY A C 1
ATOM 1319 O O . GLY A 1 167 ? 19.402 12.210 -17.515 1.00 57.75 167 GLY A O 1
ATOM 1320 N N . LEU A 1 168 ? 17.334 12.055 -18.382 1.00 63.44 168 LEU A N 1
ATOM 1321 C CA . LEU A 1 168 ? 16.989 10.830 -17.622 1.00 63.44 168 LEU A CA 1
ATOM 1322 C C . LEU A 1 168 ? 17.458 9.545 -18.313 1.00 63.44 168 LEU A C 1
ATOM 1324 O O . LEU A 1 168 ? 17.815 8.575 -17.645 1.00 63.44 168 LEU A O 1
ATOM 1328 N N . TYR A 1 169 ? 17.472 9.550 -19.646 1.00 70.25 169 TYR A N 1
ATOM 1329 C CA . TYR A 1 169 ? 17.843 8.404 -20.474 1.00 70.25 169 TYR A CA 1
ATOM 1330 C C . TYR A 1 169 ? 18.850 8.852 -21.536 1.00 70.25 169 TYR A C 1
ATOM 1332 O O . TYR A 1 169 ? 18.611 9.856 -22.213 1.00 70.25 169 TYR A O 1
ATOM 1340 N N . LYS A 1 170 ? 19.975 8.140 -21.690 1.00 69.44 170 LYS A N 1
ATOM 1341 C CA . LYS A 1 170 ? 21.042 8.536 -22.628 1.00 69.44 170 LYS A CA 1
ATOM 1342 C C . LYS A 1 170 ? 21.064 7.706 -23.908 1.00 69.44 170 LYS A C 1
ATOM 1344 O O . LYS A 1 170 ? 21.009 8.274 -24.995 1.00 69.44 170 LYS A O 1
ATOM 1349 N N . ASN A 1 171 ? 21.126 6.382 -23.793 1.00 77.75 171 ASN A N 1
ATOM 1350 C CA . ASN A 1 171 ? 21.495 5.501 -24.904 1.00 77.75 171 ASN A CA 1
ATOM 1351 C C . ASN A 1 171 ? 20.370 4.538 -25.286 1.00 77.75 171 ASN A C 1
ATOM 1353 O O . ASN A 1 171 ? 19.981 4.467 -26.453 1.00 77.75 171 ASN A O 1
ATOM 1357 N N . SER A 1 172 ? 19.827 3.818 -24.304 1.00 86.38 172 SER A N 1
ATOM 1358 C CA . SER A 1 172 ? 18.841 2.759 -24.538 1.00 86.38 172 SER A CA 1
ATOM 1359 C C . SER A 1 172 ? 17.806 2.683 -23.426 1.00 86.38 172 SER A C 1
ATOM 1361 O O . SER A 1 172 ? 18.137 2.920 -22.264 1.00 86.38 172 SER A O 1
ATOM 1363 N N . LEU A 1 173 ? 16.592 2.265 -23.770 1.00 88.81 173 LEU A N 1
ATOM 1364 C CA . LEU A 1 173 ? 15.462 2.148 -22.859 1.00 88.81 173 LEU A CA 1
ATOM 1365 C C . LEU A 1 173 ? 14.611 0.924 -23.203 1.00 88.81 173 LEU A C 1
ATOM 1367 O O . LEU A 1 173 ? 14.201 0.751 -24.347 1.00 88.81 173 LEU A O 1
ATOM 1371 N N . ALA A 1 174 ? 14.294 0.121 -22.198 1.00 92.69 174 ALA A N 1
ATOM 1372 C CA . ALA A 1 174 ? 13.251 -0.887 -22.232 1.00 92.69 174 ALA A CA 1
ATOM 1373 C C . ALA A 1 174 ? 12.129 -0.460 -21.280 1.00 92.69 174 ALA A C 1
ATOM 1375 O O . ALA A 1 174 ? 12.335 -0.332 -20.075 1.00 92.69 174 ALA A O 1
ATOM 1376 N N . SER A 1 175 ? 10.947 -0.218 -21.833 1.00 94.19 175 SER A N 1
ATOM 1377 C CA . SER A 1 175 ? 9.744 0.168 -21.104 1.00 94.19 175 SER A CA 1
ATOM 1378 C C . SER A 1 175 ? 8.771 -1.004 -21.110 1.00 94.19 175 SER A C 1
ATOM 1380 O O . SER A 1 175 ? 8.412 -1.505 -22.178 1.00 94.19 175 SER A O 1
ATOM 1382 N N . VAL A 1 176 ? 8.389 -1.488 -19.928 1.00 95.94 176 VAL A N 1
ATOM 1383 C CA . VAL A 1 176 ? 7.624 -2.731 -19.756 1.00 95.94 176 VAL A CA 1
ATOM 1384 C C . VAL A 1 176 ? 6.386 -2.458 -18.900 1.00 95.94 176 VAL A C 1
ATOM 1386 O O . VAL A 1 176 ? 6.519 -1.860 -17.827 1.00 95.94 176 VAL A O 1
ATOM 1389 N N . PRO A 1 177 ? 5.181 -2.861 -19.340 1.00 97.62 177 PRO A N 1
ATOM 1390 C CA . PRO A 1 177 ? 3.965 -2.605 -18.583 1.00 97.62 177 PRO A CA 1
ATOM 1391 C C . PRO A 1 177 ? 3.909 -3.484 -17.329 1.00 97.62 177 PRO A C 1
ATOM 1393 O O . PRO A 1 177 ? 4.186 -4.680 -17.373 1.00 97.62 177 PRO A O 1
ATOM 1396 N N . LEU A 1 178 ? 3.494 -2.892 -16.214 1.00 97.31 178 LEU A N 1
ATOM 1397 C CA . LEU A 1 178 ? 3.052 -3.621 -15.032 1.00 97.31 178 LEU A CA 1
ATOM 1398 C C . LEU A 1 178 ? 1.574 -3.939 -15.222 1.00 97.31 178 LEU A C 1
ATOM 1400 O O . LEU A 1 178 ? 0.742 -3.034 -15.153 1.00 97.31 178 LEU A O 1
ATOM 1404 N N . SER A 1 179 ? 1.248 -5.206 -15.463 1.00 94.88 179 SER A N 1
ATOM 1405 C CA . SER A 1 179 ? -0.114 -5.624 -15.799 1.00 94.88 179 SER A CA 1
ATOM 1406 C C . SER A 1 179 ? -0.648 -6.668 -14.838 1.00 94.88 179 SER A C 1
ATOM 1408 O O . SER A 1 179 ? -0.048 -7.718 -14.637 1.00 94.88 179 SER A O 1
ATOM 1410 N N . TYR A 1 180 ? -1.826 -6.400 -14.279 1.00 92.25 180 TYR A N 1
ATOM 1411 C CA . TYR A 1 180 ? -2.525 -7.300 -13.370 1.00 92.25 180 TYR A CA 1
ATOM 1412 C C . TYR A 1 180 ? -3.924 -7.599 -13.908 1.00 92.25 180 TYR A C 1
ATOM 1414 O O . TYR A 1 180 ? -4.711 -6.687 -14.163 1.00 92.25 180 TYR A O 1
ATOM 1422 N N . LYS A 1 181 ? -4.241 -8.888 -14.103 1.00 89.94 181 LYS A N 1
ATOM 1423 C CA . LYS A 1 181 ? -5.516 -9.353 -14.695 1.00 89.94 181 LYS A CA 1
ATOM 1424 C C . LYS A 1 181 ? -5.879 -8.618 -16.001 1.00 89.94 181 LYS A C 1
ATOM 1426 O O . LYS A 1 181 ? -7.022 -8.220 -16.207 1.00 89.94 181 LYS A O 1
ATOM 1431 N N . GLY A 1 182 ? -4.883 -8.404 -16.864 1.00 87.56 182 GLY A N 1
ATOM 1432 C CA . GLY A 1 182 ? -5.049 -7.738 -18.162 1.00 87.56 182 GLY A CA 1
ATOM 1433 C C . GLY A 1 182 ? -5.189 -6.212 -18.109 1.00 87.56 182 GLY A C 1
ATOM 1434 O O . GLY A 1 182 ? -5.356 -5.596 -19.157 1.00 87.56 182 GLY A O 1
ATOM 1435 N N . ARG A 1 183 ? -5.110 -5.587 -16.926 1.00 93.06 183 ARG A N 1
ATOM 1436 C CA . ARG A 1 183 ? -5.123 -4.126 -16.767 1.00 93.06 183 ARG A CA 1
ATOM 1437 C C . ARG A 1 183 ? -3.731 -3.619 -16.423 1.00 93.06 183 ARG A C 1
ATOM 1439 O O . ARG A 1 183 ? -3.100 -4.150 -15.510 1.00 93.06 183 ARG A O 1
ATOM 1446 N N . VAL A 1 184 ? -3.291 -2.570 -17.109 1.00 96.44 184 VAL A N 1
ATOM 1447 C CA . VAL A 1 184 ? -2.036 -1.891 -16.782 1.00 96.44 184 VAL A CA 1
ATOM 1448 C C . VAL A 1 184 ? -2.222 -1.072 -15.509 1.00 96.44 184 VAL A C 1
ATOM 1450 O O . VAL A 1 184 ? -3.148 -0.272 -15.405 1.00 96.44 184 VAL A O 1
ATOM 1453 N N . ILE A 1 185 ? -1.337 -1.278 -14.539 1.00 96.94 185 ILE A N 1
ATOM 1454 C CA . ILE A 1 185 ? -1.302 -0.552 -13.264 1.00 96.94 185 ILE A CA 1
ATOM 1455 C C . ILE A 1 185 ? -0.092 0.381 -13.154 1.00 96.94 185 ILE A C 1
ATOM 1457 O O . ILE A 1 185 ? 0.009 1.139 -12.191 1.00 96.94 185 ILE A O 1
ATOM 1461 N N . GLY A 1 186 ? 0.834 0.313 -14.111 1.00 97.06 186 GLY A N 1
ATOM 1462 C CA . GLY A 1 186 ? 2.077 1.071 -14.112 1.00 97.06 186 GLY A CA 1
ATOM 1463 C C . GLY A 1 186 ? 3.044 0.608 -15.198 1.00 97.06 186 GLY A C 1
ATOM 1464 O O . GLY A 1 186 ? 2.688 -0.190 -16.064 1.00 97.06 186 GLY A O 1
ATOM 1465 N N . VAL A 1 187 ? 4.275 1.102 -15.144 1.00 96.94 187 VAL A N 1
ATOM 1466 C CA . VAL A 1 187 ? 5.357 0.795 -16.085 1.00 96.94 187 VAL A CA 1
ATOM 1467 C C . VAL A 1 187 ? 6.689 0.757 -15.341 1.00 96.94 187 VAL A C 1
ATOM 1469 O O . VAL A 1 187 ? 6.956 1.614 -14.497 1.00 96.94 187 VAL A O 1
ATOM 1472 N N . ILE A 1 188 ? 7.543 -0.205 -15.694 1.00 95.50 188 ILE A N 1
ATOM 1473 C CA . ILE A 1 188 ? 8.970 -0.200 -15.355 1.00 95.50 188 ILE A CA 1
ATOM 1474 C C . ILE A 1 188 ? 9.754 0.263 -16.580 1.00 95.50 188 ILE A C 1
ATOM 1476 O O . ILE A 1 188 ? 9.593 -0.275 -17.674 1.00 95.50 188 ILE A O 1
ATOM 1480 N N . ASN A 1 189 ? 10.637 1.233 -16.381 1.00 93.50 189 ASN A N 1
ATOM 1481 C CA . ASN A 1 189 ? 11.595 1.693 -17.374 1.00 93.50 189 ASN A CA 1
ATOM 1482 C C . ASN A 1 189 ? 12.998 1.300 -16.924 1.00 93.50 189 ASN A C 1
ATOM 1484 O O . ASN A 1 189 ? 13.485 1.793 -15.909 1.00 93.50 189 ASN A O 1
ATOM 1488 N N . ALA A 1 190 ? 13.638 0.432 -17.695 1.00 92.50 190 ALA A N 1
ATOM 1489 C CA . ALA A 1 190 ? 15.019 0.018 -17.528 1.00 92.50 190 ALA A CA 1
ATOM 1490 C C . ALA A 1 190 ? 15.877 0.699 -18.594 1.00 92.50 190 ALA A C 1
ATOM 1492 O O . ALA A 1 190 ? 15.604 0.560 -19.786 1.00 92.50 190 ALA A O 1
ATOM 1493 N N . SER A 1 191 ? 16.926 1.412 -18.200 1.00 89.06 191 SER A N 1
ATOM 1494 C CA . SER A 1 191 ? 17.729 2.181 -19.153 1.00 89.06 191 SER A CA 1
ATOM 1495 C C . SER A 1 191 ? 19.217 2.129 -18.863 1.00 89.06 191 SER A C 1
ATOM 1497 O O . SER A 1 191 ? 19.669 1.887 -17.744 1.00 89.06 191 SER A O 1
ATOM 1499 N N . ASP A 1 192 ? 19.979 2.365 -19.931 1.00 82.69 192 ASP A N 1
ATOM 1500 C CA . ASP A 1 192 ? 21.424 2.557 -19.894 1.00 82.69 192 ASP A CA 1
ATOM 1501 C C . ASP A 1 192 ? 22.161 1.449 -19.126 1.00 82.69 192 ASP A C 1
ATOM 1503 O O . ASP A 1 192 ? 22.733 1.689 -18.059 1.00 82.69 192 ASP A O 1
ATOM 1507 N N . LYS A 1 193 ? 22.179 0.226 -19.678 1.00 87.19 193 LYS A N 1
ATOM 1508 C CA . LYS A 1 193 ? 23.025 -0.853 -19.144 1.00 87.19 193 LYS A CA 1
ATOM 1509 C C . LYS A 1 193 ? 24.460 -0.353 -18.984 1.00 87.19 193 LYS A C 1
ATOM 1511 O O . LYS A 1 193 ? 25.042 0.182 -19.929 1.00 87.19 193 LYS A O 1
ATOM 1516 N N . LYS A 1 194 ? 25.072 -0.588 -17.821 1.00 85.69 194 LYS A N 1
ATOM 1517 C CA . LYS A 1 194 ? 26.458 -0.168 -17.533 1.00 85.69 194 LYS A CA 1
ATOM 1518 C C . LYS A 1 194 ? 27.479 -0.785 -18.483 1.00 85.69 194 LYS A C 1
ATOM 1520 O O . LYS A 1 194 ? 28.546 -0.223 -18.687 1.00 85.69 194 LYS A O 1
ATOM 1525 N N . THR A 1 195 ? 27.140 -1.922 -19.085 1.00 83.81 195 THR A N 1
ATOM 1526 C CA . THR A 1 195 ? 27.963 -2.595 -20.095 1.00 83.81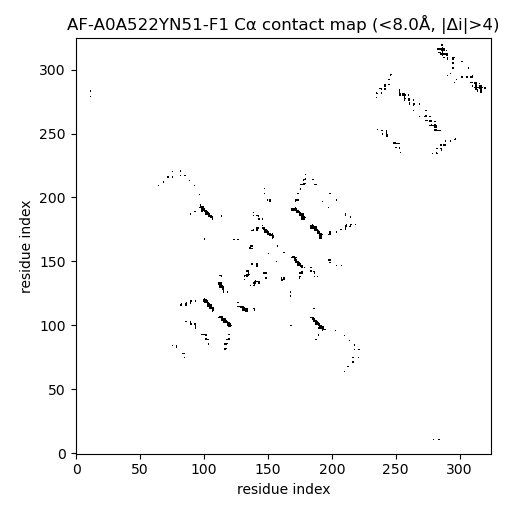 195 THR A CA 1
ATOM 1527 C C . THR A 1 195 ? 27.998 -1.866 -21.442 1.00 83.81 195 THR A C 1
ATOM 1529 O O . THR A 1 195 ? 28.803 -2.232 -22.292 1.00 83.81 195 THR A O 1
ATOM 1532 N N . GLY A 1 196 ? 27.109 -0.892 -21.677 1.00 81.06 196 GLY A N 1
ATOM 1533 C CA . GLY A 1 196 ? 26.946 -0.211 -22.966 1.00 81.06 196 GLY A CA 1
ATOM 1534 C C . GLY A 1 196 ? 26.271 -1.059 -24.053 1.00 81.06 196 GLY A C 1
ATOM 1535 O O . GLY A 1 196 ? 26.080 -0.579 -25.166 1.00 81.06 196 GLY A O 1
ATOM 1536 N N . LYS A 1 197 ? 25.901 -2.312 -23.752 1.00 83.44 197 LYS A N 1
ATOM 1537 C CA . LYS A 1 197 ? 25.209 -3.203 -24.692 1.00 83.44 197 LYS A CA 1
ATOM 1538 C C . LYS A 1 197 ? 23.726 -2.851 -24.804 1.00 83.44 197 LYS A C 1
ATOM 1540 O O . LYS A 1 197 ? 23.102 -2.418 -23.838 1.00 83.44 197 LYS A O 1
ATOM 1545 N N . SER A 1 198 ? 23.157 -3.133 -25.971 1.00 87.12 198 SER A N 1
ATOM 1546 C CA . SER A 1 198 ? 21.717 -3.080 -26.224 1.00 87.12 198 SER A CA 1
ATOM 1547 C C . SER A 1 198 ? 20.928 -4.098 -25.385 1.00 87.12 198 SER A C 1
ATOM 1549 O O . SER A 1 198 ? 21.472 -5.099 -24.905 1.00 87.12 198 SER A O 1
ATOM 1551 N N . PHE A 1 199 ? 19.628 -3.852 -25.225 1.00 88.62 199 PHE A N 1
ATOM 1552 C CA . PHE A 1 199 ? 18.689 -4.859 -24.739 1.00 88.62 199 PHE A CA 1
ATOM 1553 C C . PHE A 1 199 ? 18.445 -5.904 -25.835 1.00 88.62 199 PHE A C 1
ATOM 1555 O O . PHE A 1 199 ? 18.233 -5.566 -27.002 1.00 88.62 199 PHE A O 1
ATOM 1562 N N . THR A 1 200 ? 18.516 -7.167 -25.434 1.00 87.62 200 THR A N 1
ATOM 1563 C CA . THR A 1 200 ? 18.345 -8.374 -26.246 1.00 87.62 200 THR A CA 1
ATOM 1564 C C . THR A 1 200 ? 16.959 -8.979 -26.029 1.00 87.62 200 THR A C 1
ATOM 1566 O O . THR A 1 200 ? 16.253 -8.618 -25.084 1.00 87.62 200 THR A O 1
ATOM 1569 N N . ASP A 1 201 ? 16.584 -9.953 -26.857 1.00 83.75 201 ASP A N 1
ATOM 1570 C CA . ASP A 1 201 ? 15.327 -10.687 -26.678 1.00 83.75 201 ASP A CA 1
ATOM 1571 C C . ASP A 1 201 ? 15.279 -11.423 -25.335 1.00 83.75 201 ASP A C 1
ATOM 1573 O O . ASP A 1 201 ? 14.244 -11.411 -24.669 1.00 83.75 201 ASP A O 1
ATOM 1577 N N . ASN A 1 202 ? 16.414 -11.961 -24.876 1.00 83.12 202 ASN A N 1
ATOM 1578 C CA . ASN A 1 202 ? 16.515 -12.584 -23.558 1.00 83.12 202 ASN A CA 1
ATOM 1579 C C . ASN A 1 202 ? 16.214 -11.574 -22.439 1.00 83.12 202 ASN A C 1
ATOM 1581 O O . ASN A 1 202 ? 15.440 -11.867 -21.532 1.00 83.12 202 ASN A O 1
ATOM 1585 N N . ASP A 1 203 ? 16.736 -10.344 -22.539 1.00 87.56 203 ASP A N 1
ATOM 1586 C CA . ASP A 1 203 ? 16.406 -9.293 -21.568 1.00 87.56 203 ASP A CA 1
ATOM 1587 C C . ASP A 1 203 ? 14.912 -8.974 -21.552 1.00 87.56 203 ASP A C 1
ATOM 1589 O O . ASP A 1 203 ? 14.336 -8.733 -20.493 1.00 87.56 203 ASP A O 1
ATOM 1593 N N . SER A 1 204 ? 14.281 -8.984 -22.728 1.00 86.81 204 SER A N 1
ATOM 1594 C CA . SER A 1 204 ? 12.850 -8.724 -22.862 1.00 86.81 204 SER A CA 1
ATOM 1595 C C . SER A 1 204 ? 12.004 -9.774 -22.133 1.00 86.81 204 SER A C 1
ATOM 1597 O O . SER A 1 204 ? 10.998 -9.429 -21.514 1.00 86.81 204 SER A O 1
ATOM 1599 N N . GLU A 1 205 ? 12.413 -11.045 -22.165 1.00 84.81 205 GLU A N 1
ATOM 1600 C CA . GLU A 1 205 ? 11.723 -12.136 -21.473 1.00 84.81 205 GLU A CA 1
ATOM 1601 C C . GLU A 1 205 ? 11.852 -12.006 -19.956 1.00 84.81 205 GLU A C 1
ATOM 1603 O O . GLU A 1 205 ? 10.857 -12.102 -19.237 1.00 84.81 205 GLU A O 1
ATOM 1608 N N . ILE A 1 206 ? 13.057 -11.704 -19.470 1.00 84.19 206 ILE A N 1
ATOM 1609 C CA . ILE A 1 206 ? 13.322 -11.525 -18.038 1.00 84.19 206 ILE A CA 1
ATOM 1610 C C . ILE A 1 206 ? 12.571 -10.297 -17.507 1.00 84.19 206 ILE A C 1
ATOM 1612 O O . ILE A 1 206 ? 11.929 -10.364 -16.459 1.00 84.19 206 ILE A O 1
ATOM 1616 N N . LEU A 1 207 ? 12.585 -9.183 -18.249 1.00 88.56 207 LEU A N 1
ATOM 1617 C CA . LEU A 1 207 ? 11.837 -7.981 -17.878 1.00 88.56 207 LEU A CA 1
ATOM 1618 C C . LEU A 1 207 ? 10.329 -8.245 -17.821 1.00 88.56 207 LEU A C 1
ATOM 1620 O O . LEU A 1 207 ? 9.667 -7.735 -16.920 1.00 88.56 207 LEU A O 1
ATOM 1624 N N . LYS A 1 208 ? 9.777 -9.053 -18.739 1.00 88.38 208 LYS A N 1
ATOM 1625 C CA . LYS A 1 208 ? 8.361 -9.457 -18.690 1.00 88.38 208 LYS A CA 1
ATOM 1626 C C . LYS A 1 208 ? 8.045 -10.222 -17.407 1.00 88.38 208 LYS A C 1
ATOM 1628 O O . LYS A 1 208 ? 7.061 -9.886 -16.751 1.00 88.38 208 LYS A O 1
ATOM 1633 N N . LEU A 1 209 ? 8.883 -11.186 -17.019 1.00 85.69 209 LEU A N 1
ATOM 1634 C CA . LEU A 1 209 ? 8.704 -11.938 -15.771 1.00 85.69 209 LEU A CA 1
ATOM 1635 C C . LEU A 1 209 ? 8.726 -11.009 -14.552 1.00 85.69 209 LEU A C 1
ATOM 1637 O O . LEU A 1 209 ? 7.771 -10.996 -13.777 1.00 85.69 209 LEU A O 1
ATOM 1641 N N . ILE A 1 210 ? 9.752 -10.159 -14.443 1.00 85.81 210 ILE A N 1
ATOM 1642 C CA . ILE A 1 210 ? 9.864 -9.178 -13.355 1.00 85.81 210 ILE A CA 1
ATOM 1643 C C . ILE A 1 210 ? 8.648 -8.251 -13.334 1.00 85.81 210 ILE A C 1
ATOM 1645 O O . ILE A 1 210 ? 8.097 -7.999 -12.265 1.00 85.81 210 ILE A O 1
ATOM 1649 N N . SER A 1 211 ? 8.194 -7.765 -14.493 1.00 91.25 211 SER A N 1
ATOM 1650 C CA . SER A 1 211 ? 7.048 -6.854 -14.576 1.00 91.25 211 SER A CA 1
ATOM 1651 C C . SER A 1 211 ? 5.734 -7.504 -14.132 1.00 91.25 211 SER A C 1
ATOM 1653 O O . SER A 1 211 ? 4.963 -6.882 -13.403 1.00 91.25 211 SER A O 1
ATOM 1655 N N . SER A 1 212 ? 5.494 -8.763 -14.511 1.00 88.00 212 SER A N 1
ATOM 1656 C CA . SER A 1 212 ? 4.295 -9.512 -14.122 1.00 88.00 212 SER A CA 1
ATOM 1657 C C . SER A 1 212 ? 4.248 -9.709 -12.610 1.00 88.00 212 SER A C 1
ATOM 1659 O O . SER A 1 212 ? 3.246 -9.420 -11.958 1.00 88.00 212 SER A O 1
ATOM 1661 N N . GLU A 1 213 ? 5.364 -10.141 -12.035 1.00 85.06 213 GLU A N 1
ATOM 1662 C CA . GLU A 1 213 ? 5.467 -10.454 -10.611 1.00 85.06 213 GLU A CA 1
ATOM 1663 C C . GLU A 1 213 ? 5.447 -9.185 -9.753 1.00 85.06 213 GLU A C 1
ATOM 1665 O O . GLU A 1 213 ? 4.726 -9.108 -8.758 1.00 85.06 213 GLU A O 1
ATOM 1670 N N . SER A 1 214 ? 6.119 -8.126 -10.209 1.00 90.31 214 SER A N 1
ATOM 1671 C CA . SER A 1 214 ? 6.037 -6.794 -9.598 1.00 90.31 214 SER A CA 1
ATOM 1672 C C . SER A 1 214 ? 4.604 -6.267 -9.597 1.00 90.31 214 SER A C 1
ATOM 1674 O O . SER A 1 214 ? 4.147 -5.719 -8.594 1.00 90.31 214 SER A O 1
ATOM 1676 N N . ALA A 1 215 ? 3.865 -6.454 -10.697 1.00 93.00 215 ALA A N 1
ATOM 1677 C CA . ALA A 1 215 ? 2.475 -6.025 -10.776 1.00 93.00 215 ALA A CA 1
ATOM 1678 C C . ALA A 1 215 ? 1.591 -6.768 -9.765 1.00 93.00 215 ALA A C 1
ATOM 1680 O O . ALA A 1 215 ? 0.732 -6.153 -9.132 1.00 93.00 215 ALA A O 1
ATOM 1681 N N . ILE A 1 216 ? 1.819 -8.070 -9.574 1.00 88.44 216 ILE A N 1
ATOM 1682 C CA . ILE A 1 216 ? 1.125 -8.871 -8.559 1.00 88.44 216 ILE A CA 1
ATOM 1683 C C . ILE A 1 216 ? 1.470 -8.375 -7.150 1.00 88.44 216 ILE A C 1
ATOM 1685 O O . ILE A 1 216 ? 0.554 -8.108 -6.373 1.00 88.44 216 ILE A O 1
ATOM 1689 N N . ALA A 1 217 ? 2.754 -8.187 -6.832 1.00 87.12 217 ALA A N 1
ATOM 1690 C CA . ALA A 1 217 ? 3.199 -7.725 -5.515 1.00 87.12 217 ALA A CA 1
ATOM 1691 C C . ALA A 1 217 ? 2.608 -6.352 -5.151 1.00 87.12 217 ALA A C 1
ATOM 1693 O O . ALA A 1 217 ? 2.049 -6.179 -4.067 1.00 87.12 217 ALA A O 1
ATOM 1694 N N . ILE A 1 218 ? 2.639 -5.396 -6.086 1.00 91.50 218 ILE A N 1
ATOM 1695 C CA . ILE A 1 218 ? 2.057 -4.057 -5.903 1.00 91.50 218 ILE A CA 1
ATOM 1696 C C . ILE A 1 218 ? 0.550 -4.141 -5.631 1.00 91.50 218 ILE A C 1
ATOM 1698 O O . ILE A 1 218 ? 0.033 -3.431 -4.765 1.00 91.50 218 ILE A O 1
ATOM 1702 N N . GLN A 1 219 ? -0.170 -5.015 -6.339 1.00 90.81 219 GLN A N 1
ATOM 1703 C CA . GLN A 1 219 ? -1.616 -5.168 -6.155 1.00 90.81 219 GLN A CA 1
ATOM 1704 C C . GLN A 1 219 ? -1.966 -5.887 -4.857 1.00 90.81 219 GLN A C 1
ATOM 1706 O O . GLN A 1 219 ? -2.903 -5.471 -4.178 1.00 90.81 219 GLN A O 1
ATOM 1711 N N . ASN A 1 220 ? -1.196 -6.904 -4.472 1.00 88.38 220 ASN A N 1
ATOM 1712 C CA . ASN A 1 220 ? -1.336 -7.551 -3.170 1.00 88.38 220 ASN A CA 1
ATOM 1713 C C . ASN A 1 220 ? -1.111 -6.543 -2.040 1.00 88.38 220 ASN A C 1
ATOM 1715 O O . ASN A 1 220 ? -1.871 -6.526 -1.076 1.00 88.38 220 ASN A O 1
ATOM 1719 N N . PHE A 1 221 ? -0.116 -5.664 -2.179 1.00 88.00 221 PHE A N 1
ATOM 1720 C CA . PHE A 1 221 ? 0.188 -4.667 -1.159 1.00 88.00 221 PHE A CA 1
ATOM 1721 C C . PHE A 1 221 ? -0.902 -3.592 -1.068 1.00 88.00 221 PHE A C 1
ATOM 1723 O O . PHE A 1 221 ? -1.329 -3.236 0.027 1.00 88.00 221 PHE A O 1
ATOM 1730 N N . ARG A 1 222 ? -1.440 -3.129 -2.205 1.00 90.12 222 ARG A N 1
ATOM 1731 C CA . ARG A 1 222 ? -2.624 -2.247 -2.227 1.00 90.12 222 ARG A CA 1
ATOM 1732 C C . ARG A 1 222 ? -3.828 -2.885 -1.537 1.00 90.12 222 ARG A C 1
ATOM 1734 O O . ARG A 1 222 ? -4.458 -2.233 -0.711 1.00 90.12 222 ARG A O 1
ATOM 1741 N N . LEU A 1 223 ? -4.114 -4.153 -1.839 1.00 88.62 223 LEU A N 1
ATOM 1742 C CA . LEU A 1 223 ? -5.209 -4.893 -1.209 1.00 88.62 223 LEU A CA 1
ATOM 1743 C C . LEU A 1 223 ? -4.984 -5.062 0.300 1.00 88.62 223 LEU A C 1
ATOM 1745 O O . LEU A 1 223 ? -5.922 -4.940 1.082 1.00 88.62 223 LEU A O 1
ATOM 1749 N N . PHE A 1 224 ? -3.742 -5.308 0.716 1.00 85.06 224 PHE A N 1
ATOM 1750 C CA . PHE A 1 224 ? -3.370 -5.366 2.125 1.00 85.06 224 PHE A CA 1
ATOM 1751 C C . PHE A 1 224 ? -3.624 -4.029 2.837 1.00 85.06 224 PHE A C 1
ATOM 1753 O O . PHE A 1 224 ? -4.249 -4.018 3.897 1.00 85.06 224 PHE A O 1
ATOM 1760 N N . LEU A 1 225 ? -3.207 -2.902 2.248 1.00 85.12 225 LEU A N 1
ATOM 1761 C CA . LEU A 1 225 ? -3.470 -1.571 2.806 1.00 85.12 225 LEU A CA 1
ATOM 1762 C C . LEU A 1 225 ? -4.972 -1.273 2.902 1.00 85.12 225 LEU A C 1
ATOM 1764 O O . LEU A 1 225 ? -5.436 -0.790 3.933 1.00 85.12 225 LEU A O 1
ATOM 1768 N N . GLU A 1 226 ? -5.738 -1.604 1.860 1.00 89.31 226 GLU A N 1
ATOM 1769 C CA . GLU A 1 226 ? -7.195 -1.444 1.851 1.00 89.31 226 GLU A CA 1
ATOM 1770 C C . GLU A 1 226 ? -7.860 -2.282 2.953 1.00 89.31 226 GLU A C 1
ATOM 1772 O O . GLU A 1 226 ? -8.748 -1.800 3.659 1.00 89.31 226 GLU A O 1
ATOM 1777 N N . LEU A 1 227 ? -7.401 -3.521 3.155 1.00 87.75 227 LEU A N 1
ATOM 1778 C CA . LEU A 1 227 ? -7.884 -4.384 4.229 1.00 87.75 227 LEU A CA 1
ATOM 1779 C C . LEU A 1 227 ? -7.608 -3.777 5.612 1.00 87.75 227 LEU A C 1
ATOM 1781 O O . LEU A 1 227 ? -8.511 -3.756 6.448 1.00 87.75 227 LEU A O 1
ATOM 1785 N N . GLN A 1 228 ? -6.399 -3.254 5.848 1.00 83.44 228 GLN A N 1
ATOM 1786 C CA . GLN A 1 228 ? -6.042 -2.590 7.110 1.00 83.44 228 GLN A CA 1
ATOM 1787 C C . GLN A 1 228 ? -6.908 -1.351 7.365 1.00 83.44 228 GLN A C 1
ATOM 1789 O O . GLN A 1 228 ? -7.431 -1.160 8.467 1.00 83.44 228 GLN A O 1
ATOM 1794 N N . GLU A 1 229 ? -7.110 -0.521 6.340 1.00 87.94 229 GLU A N 1
ATOM 1795 C CA . GLU A 1 229 ? -7.942 0.675 6.445 1.00 87.94 229 GLU A CA 1
ATOM 1796 C C . GLU A 1 229 ? -9.407 0.317 6.735 1.00 87.94 229 GLU A C 1
ATOM 1798 O O . GLU A 1 229 ? -10.029 0.895 7.632 1.00 87.94 229 GLU A O 1
ATOM 1803 N N . ASN A 1 230 ? -9.957 -0.666 6.020 1.00 89.69 230 ASN A N 1
ATOM 1804 C CA . ASN A 1 230 ? -11.332 -1.128 6.210 1.00 89.69 230 ASN A CA 1
ATOM 1805 C C . ASN A 1 230 ? -11.536 -1.783 7.580 1.00 89.69 230 ASN A C 1
ATOM 1807 O O . ASN A 1 230 ? -12.563 -1.551 8.227 1.00 89.69 230 ASN A O 1
ATOM 1811 N N . TYR A 1 231 ? -10.550 -2.540 8.062 1.00 86.62 231 TYR A N 1
ATOM 1812 C CA . TYR A 1 231 ? -10.560 -3.088 9.414 1.00 86.62 231 TYR A CA 1
ATOM 1813 C C . TYR A 1 231 ? -10.635 -1.969 10.460 1.00 86.62 231 TYR A C 1
ATOM 1815 O O . TYR A 1 231 ? -11.539 -1.960 11.299 1.00 86.62 231 TYR A O 1
ATOM 1823 N N . LEU A 1 232 ? -9.761 -0.962 10.363 1.00 85.50 232 LEU A N 1
ATOM 1824 C CA . LEU A 1 232 ? -9.762 0.165 11.296 1.00 85.50 232 LEU A CA 1
ATOM 1825 C C . LEU A 1 232 ? -11.067 0.973 11.229 1.00 85.50 232 LEU A C 1
ATOM 1827 O O . LEU A 1 232 ? -11.627 1.325 12.269 1.00 85.50 232 LEU A O 1
ATOM 1831 N N . LYS A 1 233 ? -11.596 1.234 10.027 1.00 88.56 233 LYS A N 1
ATOM 1832 C CA . LYS A 1 233 ? -12.904 1.891 9.846 1.00 88.56 233 LYS A CA 1
ATOM 1833 C C . LYS A 1 233 ? -14.033 1.100 10.505 1.00 88.56 233 LYS A C 1
ATOM 1835 O O . LYS A 1 233 ? -14.910 1.706 11.123 1.00 88.56 233 LYS A O 1
ATOM 1840 N N . THR A 1 234 ? -13.996 -0.228 10.417 1.00 89.69 234 THR A N 1
ATOM 1841 C CA . THR A 1 234 ? -14.982 -1.111 11.055 1.00 89.69 234 THR A CA 1
ATOM 1842 C C . THR A 1 234 ? -14.898 -1.004 12.574 1.00 89.69 234 THR A C 1
ATOM 1844 O O . THR A 1 234 ? -15.910 -0.739 13.219 1.00 89.69 234 THR A O 1
ATOM 1847 N N . VAL A 1 235 ? -13.691 -1.092 13.146 1.00 86.75 235 VAL A N 1
ATOM 1848 C CA . VAL A 1 235 ? -13.453 -0.910 14.591 1.00 86.75 235 VAL A CA 1
ATOM 1849 C C . VAL A 1 235 ? -13.963 0.451 15.073 1.00 86.75 235 VAL A C 1
ATOM 1851 O O . VAL A 1 235 ? -14.685 0.527 16.065 1.00 86.75 235 VAL A O 1
ATOM 1854 N N . ILE A 1 236 ? -13.651 1.529 14.348 1.00 86.75 236 ILE A N 1
ATOM 1855 C CA . ILE A 1 236 ? -14.123 2.880 14.683 1.00 86.75 236 ILE A CA 1
ATOM 1856 C C . ILE A 1 236 ? -15.650 2.970 14.600 1.00 86.75 236 ILE A C 1
ATOM 1858 O O . ILE A 1 236 ? -16.271 3.625 15.435 1.00 86.75 236 ILE A O 1
ATOM 1862 N N . THR A 1 237 ? -16.265 2.341 13.600 1.00 88.56 237 THR A N 1
ATOM 1863 C CA . THR A 1 237 ? -17.725 2.338 13.431 1.00 88.56 237 THR A CA 1
ATOM 1864 C C . THR A 1 237 ? -18.417 1.602 14.575 1.00 88.56 237 THR A C 1
ATOM 1866 O O . THR A 1 237 ? -19.392 2.116 15.118 1.00 88.56 237 THR A O 1
ATOM 1869 N N . LEU A 1 238 ? -17.879 0.456 15.000 1.00 85.31 238 LEU A N 1
ATOM 1870 C CA . LEU A 1 238 ? -18.374 -0.278 16.167 1.00 85.31 238 LEU A CA 1
ATOM 1871 C C . LEU A 1 238 ? -18.239 0.547 17.450 1.00 85.31 238 LEU A C 1
ATOM 1873 O O . LEU A 1 238 ? -19.205 0.668 18.199 1.00 85.31 238 LEU A O 1
ATOM 1877 N N . ALA A 1 239 ? -17.080 1.178 17.663 1.00 85.44 239 ALA A N 1
ATOM 1878 C CA . ALA A 1 239 ? -16.865 2.068 18.801 1.00 85.44 239 ALA A CA 1
ATOM 1879 C C . ALA A 1 239 ? -17.885 3.219 18.820 1.00 85.44 239 ALA A C 1
ATOM 1881 O O . ALA A 1 239 ? -18.503 3.478 19.846 1.00 85.44 239 ALA A O 1
ATOM 1882 N N . LYS A 1 240 ? -18.135 3.859 17.668 1.00 85.25 240 LYS A N 1
ATOM 1883 C CA . LYS A 1 240 ? -19.153 4.915 17.534 1.00 85.25 240 LYS A CA 1
ATOM 1884 C C . LYS A 1 240 ? -20.569 4.424 17.838 1.00 85.25 240 LYS A C 1
ATOM 1886 O O . LYS A 1 240 ? -21.341 5.171 18.426 1.00 85.25 240 LYS A O 1
ATOM 1891 N N . ALA A 1 241 ? -20.922 3.208 17.425 1.00 86.44 241 ALA A N 1
ATOM 1892 C CA . ALA A 1 241 ? -22.241 2.641 17.697 1.00 86.44 241 ALA A CA 1
ATOM 1893 C C . ALA A 1 241 ? -22.465 2.413 19.202 1.00 86.44 241 ALA A C 1
ATOM 1895 O O . ALA A 1 241 ? -23.557 2.661 19.706 1.00 86.44 241 ALA A O 1
ATOM 1896 N N . VAL A 1 242 ? -21.422 1.992 19.924 1.00 85.19 242 VAL A N 1
ATOM 1897 C CA . VAL A 1 242 ? -21.457 1.851 21.387 1.00 85.19 242 VAL A CA 1
ATOM 1898 C C . VAL A 1 242 ? -21.516 3.208 22.076 1.00 85.19 242 VAL A C 1
ATOM 1900 O O . VAL A 1 242 ? -22.367 3.407 22.937 1.00 85.19 242 VAL A O 1
ATOM 1903 N N . ASP A 1 243 ? -20.661 4.142 21.659 1.00 83.81 243 ASP A N 1
ATOM 1904 C CA . ASP A 1 243 ? -20.636 5.526 22.140 1.00 83.81 243 ASP A CA 1
ATOM 1905 C C . ASP A 1 243 ? -22.020 6.192 21.978 1.00 83.81 243 ASP A C 1
ATOM 1907 O O . ASP A 1 243 ? -22.473 6.883 22.880 1.00 83.81 243 ASP A O 1
ATOM 1911 N N . ALA A 1 244 ? -22.739 5.931 20.878 1.00 82.19 244 ALA A N 1
ATOM 1912 C CA . ALA A 1 244 ? -24.082 6.469 20.633 1.00 82.19 244 ALA A CA 1
ATOM 1913 C C . ALA A 1 244 ? -25.182 5.876 21.535 1.00 82.19 244 ALA A C 1
ATOM 1915 O O . ALA A 1 244 ? -26.230 6.498 21.710 1.00 82.19 244 ALA A O 1
ATOM 1916 N N . LYS A 1 245 ? -24.968 4.681 22.100 1.00 78.94 245 LYS A N 1
ATOM 1917 C CA . LYS A 1 245 ? -25.887 4.051 23.064 1.00 78.94 245 LYS A CA 1
ATOM 1918 C C . LYS A 1 245 ? -25.865 4.770 24.419 1.00 78.94 245 LYS A C 1
ATOM 1920 O O . LYS A 1 245 ? -26.834 4.697 25.179 1.00 78.94 245 LYS A O 1
ATOM 1925 N N . ASP A 1 246 ? -24.759 5.449 24.709 1.00 74.31 246 ASP A N 1
ATOM 1926 C CA . ASP A 1 246 ? -24.500 6.177 25.942 1.00 74.31 246 ASP A CA 1
ATOM 1927 C C . ASP A 1 246 ? -24.668 7.698 25.694 1.00 74.31 246 ASP A C 1
ATOM 1929 O O . ASP A 1 246 ? -23.899 8.306 24.943 1.00 74.31 246 ASP A O 1
ATOM 1933 N N . PRO A 1 247 ? -25.679 8.351 26.307 1.00 61.28 247 PRO A N 1
ATOM 1934 C CA . PRO A 1 247 ? -26.021 9.755 26.050 1.00 61.28 247 PRO A CA 1
ATOM 1935 C C . PRO A 1 247 ? -24.878 10.749 26.299 1.00 61.28 247 PRO A C 1
ATOM 1937 O O . PRO A 1 247 ? -24.946 11.896 25.853 1.00 61.28 247 PRO A O 1
ATOM 1940 N N . TYR A 1 248 ? -23.846 10.335 27.038 1.00 59.31 248 TYR A N 1
ATOM 1941 C CA . TYR A 1 248 ? -22.770 11.198 27.510 1.00 59.31 248 TYR A CA 1
ATOM 1942 C C . TYR A 1 248 ? -21.486 11.103 26.676 1.00 59.31 248 TYR A C 1
ATOM 1944 O O . TYR A 1 248 ? -20.539 11.849 26.937 1.00 59.31 248 TYR A O 1
ATOM 1952 N N . THR A 1 249 ? -21.431 10.234 25.662 1.00 63.41 249 THR A N 1
ATOM 1953 C CA . THR A 1 249 ? -20.178 9.887 24.979 1.00 63.41 249 THR A CA 1
ATOM 1954 C C . THR A 1 249 ? -20.250 10.077 23.468 1.00 63.41 249 THR A C 1
ATOM 1956 O O . THR A 1 249 ? -20.294 9.121 22.712 1.00 63.41 249 THR A O 1
ATOM 1959 N N . ASN A 1 250 ? -20.172 11.318 22.983 1.00 65.81 250 ASN A N 1
ATOM 1960 C CA . ASN A 1 250 ? -19.842 11.561 21.574 1.00 65.81 250 ASN A CA 1
ATOM 1961 C C . ASN A 1 250 ? -18.324 11.702 21.416 1.00 65.81 250 ASN A C 1
ATOM 1963 O O . ASN A 1 250 ? -17.708 12.572 22.030 1.00 65.81 250 ASN A O 1
ATOM 1967 N N . MET A 1 251 ? -17.718 10.853 20.579 1.00 73.94 251 MET A N 1
ATOM 1968 C CA . MET A 1 251 ? -16.264 10.794 20.339 1.00 73.94 251 MET A CA 1
ATOM 1969 C C . MET A 1 251 ? -15.411 10.441 21.574 1.00 73.94 251 MET A C 1
ATOM 1971 O O . MET A 1 251 ? -14.192 10.637 21.546 1.00 73.94 251 MET A O 1
ATOM 1975 N N . HIS A 1 252 ? -16.006 9.921 22.651 1.00 84.06 252 HIS A N 1
ATOM 1976 C CA . HIS A 1 252 ? -15.287 9.573 23.883 1.00 84.06 252 HIS A CA 1
ATOM 1977 C C . HIS A 1 252 ? -14.199 8.543 23.606 1.00 84.06 252 HIS A C 1
ATOM 1979 O O . HIS A 1 252 ? -13.020 8.806 23.853 1.00 84.06 252 HIS A O 1
ATOM 1985 N N . SER A 1 253 ? -14.570 7.427 22.982 1.00 86.56 253 SER A N 1
ATOM 1986 C CA . SER A 1 253 ? -13.637 6.336 22.697 1.00 86.56 253 SER A CA 1
ATOM 1987 C C . SER A 1 253 ? -12.507 6.780 21.759 1.00 86.56 253 SER A C 1
ATOM 1989 O O . SER A 1 253 ? -11.348 6.400 21.929 1.00 86.56 253 SER A O 1
ATOM 1991 N N . GLN A 1 254 ? -12.796 7.691 20.823 1.00 87.56 254 GLN A N 1
ATOM 1992 C CA . GLN A 1 254 ? -11.780 8.289 19.949 1.00 87.56 254 GLN A CA 1
ATOM 1993 C C . GLN A 1 254 ? -10.819 9.213 20.705 1.00 87.56 254 GLN A C 1
ATOM 1995 O O . GLN A 1 254 ? -9.613 9.197 20.448 1.00 87.56 254 GLN A O 1
ATOM 2000 N N . ASN A 1 255 ? -11.330 10.017 21.638 1.00 90.38 255 ASN A N 1
ATOM 2001 C CA . ASN A 1 255 ? -10.514 10.900 22.465 1.00 90.38 255 ASN A CA 1
ATOM 2002 C C . ASN A 1 255 ? -9.614 10.098 23.408 1.00 90.38 255 ASN A C 1
ATOM 2004 O O . ASN A 1 255 ? -8.417 10.378 23.473 1.00 90.38 255 ASN A O 1
ATOM 2008 N N . VAL A 1 256 ? -10.156 9.069 24.068 1.00 91.31 256 VAL A N 1
ATOM 2009 C CA . VAL A 1 256 ? -9.382 8.133 24.897 1.00 91.31 256 VAL A CA 1
ATOM 2010 C C . VAL A 1 256 ? -8.254 7.520 24.072 1.00 91.31 256 VAL A C 1
ATOM 2012 O O . VAL A 1 256 ? -7.089 7.658 24.439 1.00 91.31 256 VAL A O 1
ATOM 2015 N N . ALA A 1 257 ? -8.563 6.942 22.907 1.00 92.19 257 ALA A N 1
ATOM 2016 C CA . ALA A 1 257 ? -7.555 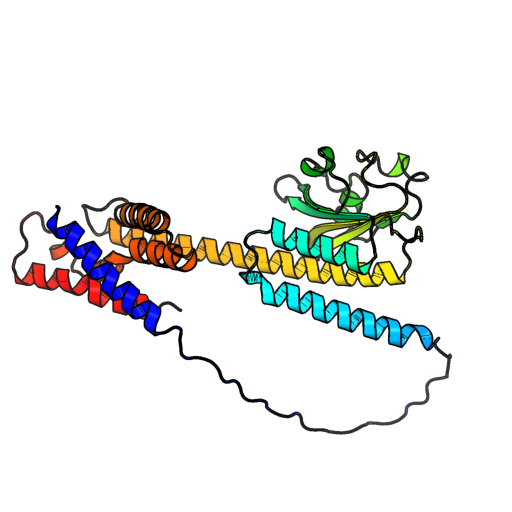6.359 22.023 1.00 92.19 257 ALA A CA 1
ATOM 2017 C C . ALA A 1 257 ? -6.475 7.377 21.610 1.00 92.19 257 ALA A C 1
ATOM 2019 O O . ALA A 1 257 ? -5.278 7.091 21.685 1.00 92.19 257 ALA A O 1
ATOM 2020 N N . LYS A 1 258 ? -6.877 8.597 21.233 1.00 93.62 258 LYS A N 1
ATOM 2021 C CA . LYS A 1 258 ? -5.966 9.680 20.832 1.00 93.62 258 LYS A CA 1
ATOM 2022 C C . LYS A 1 258 ? -5.010 10.088 21.953 1.00 93.62 258 LYS A C 1
ATOM 2024 O O . LYS A 1 258 ? -3.815 10.263 21.696 1.00 93.62 258 LYS A O 1
ATOM 2029 N N . TYR A 1 259 ? -5.510 10.277 23.174 1.00 95.88 259 TYR A N 1
ATOM 2030 C CA . TYR A 1 259 ? -4.673 10.669 24.310 1.00 95.88 259 TYR A CA 1
ATOM 2031 C C . TYR A 1 259 ? -3.759 9.526 24.756 1.00 95.88 259 TYR A C 1
ATOM 2033 O O . TYR A 1 259 ? -2.570 9.765 24.975 1.00 95.88 259 TYR A O 1
ATOM 2041 N N . SER A 1 260 ? -4.259 8.289 24.773 1.00 96.31 260 SER A N 1
ATOM 2042 C CA . SER A 1 260 ? -3.456 7.104 25.086 1.00 96.31 260 SER A CA 1
ATOM 2043 C C . SER A 1 260 ? -2.310 6.903 24.092 1.00 96.31 260 SER A C 1
ATOM 2045 O O . SER A 1 260 ? -1.182 6.651 24.506 1.00 96.31 260 SER A O 1
ATOM 2047 N N . VAL A 1 261 ? -2.541 7.112 22.789 1.00 96.25 261 VAL A N 1
ATOM 2048 C CA . VAL A 1 261 ? -1.481 7.074 21.760 1.00 96.25 261 VAL A CA 1
ATOM 2049 C C . VAL A 1 261 ? -0.432 8.162 21.978 1.00 96.25 261 VAL A C 1
ATOM 2051 O O . VAL A 1 261 ? 0.763 7.904 21.833 1.00 96.25 261 VAL A O 1
ATOM 2054 N N . ARG A 1 262 ? -0.847 9.389 22.319 1.00 96.56 262 ARG A N 1
ATOM 2055 C CA . ARG A 1 262 ? 0.095 10.485 22.605 1.00 96.56 262 ARG A CA 1
ATOM 2056 C C . ARG A 1 262 ? 0.978 10.161 23.806 1.00 96.56 262 ARG A C 1
ATOM 2058 O O . ARG A 1 262 ? 2.183 10.383 23.734 1.00 96.56 262 ARG A O 1
ATOM 2065 N N . LEU A 1 263 ? 0.391 9.601 24.861 1.00 96.50 263 LEU A N 1
ATOM 2066 C CA . LEU A 1 263 ? 1.129 9.164 26.040 1.00 96.50 263 LEU A CA 1
ATOM 2067 C C . LEU A 1 263 ? 2.089 8.014 25.706 1.00 96.50 263 LEU A C 1
ATOM 2069 O O . LEU A 1 263 ? 3.263 8.085 26.046 1.00 96.50 263 LEU A O 1
ATOM 2073 N N . ALA A 1 264 ? 1.628 7.002 24.969 1.00 95.38 264 ALA A N 1
ATOM 2074 C CA . ALA A 1 264 ? 2.450 5.873 24.534 1.00 95.38 264 ALA A CA 1
ATOM 2075 C C . ALA A 1 264 ? 3.670 6.314 23.706 1.00 95.38 264 ALA A C 1
ATOM 2077 O O . ALA A 1 264 ? 4.779 5.831 23.930 1.00 95.38 264 ALA A O 1
ATOM 2078 N N . LYS A 1 265 ? 3.480 7.278 22.792 1.00 95.06 265 LYS A N 1
ATOM 2079 C CA . LYS A 1 265 ? 4.571 7.892 22.018 1.00 95.06 265 LYS A CA 1
ATOM 2080 C C . LYS A 1 265 ? 5.554 8.648 22.908 1.00 95.06 265 LYS A C 1
ATOM 2082 O O . LYS A 1 265 ? 6.756 8.503 22.727 1.00 95.06 265 LYS A O 1
ATOM 2087 N N . TYR A 1 266 ? 5.054 9.431 23.864 1.00 95.62 266 TYR A N 1
ATOM 2088 C CA . TYR A 1 266 ? 5.898 10.158 24.816 1.00 95.62 266 TYR A CA 1
ATOM 2089 C C . TYR A 1 266 ? 6.756 9.214 25.672 1.00 95.62 266 TYR A C 1
ATOM 2091 O O . TYR A 1 266 ? 7.909 9.517 25.959 1.00 95.62 266 TYR A O 1
ATOM 2099 N N . LEU A 1 267 ? 6.216 8.044 26.019 1.00 96.56 267 LEU A N 1
ATOM 2100 C CA . LEU A 1 267 ? 6.919 6.996 26.761 1.00 96.56 267 LEU A CA 1
ATOM 2101 C C . LEU A 1 267 ? 7.883 6.158 25.899 1.00 96.56 267 LEU A C 1
ATOM 2103 O O . LEU A 1 267 ? 8.540 5.267 26.430 1.00 96.56 267 LEU A O 1
ATOM 2107 N N . GLY A 1 268 ? 7.972 6.412 24.589 1.00 95.56 268 GLY A N 1
ATOM 2108 C CA . GLY A 1 268 ? 8.877 5.690 23.691 1.00 95.56 268 GLY A CA 1
ATOM 2109 C C . GLY A 1 268 ? 8.487 4.231 23.435 1.00 95.56 268 GLY A C 1
ATOM 2110 O O . GLY A 1 268 ? 9.361 3.408 23.171 1.00 95.56 268 GLY A O 1
ATOM 2111 N N . LEU A 1 269 ? 7.196 3.886 23.530 1.00 95.50 269 LEU A N 1
ATOM 2112 C CA . LEU A 1 269 ? 6.727 2.525 23.244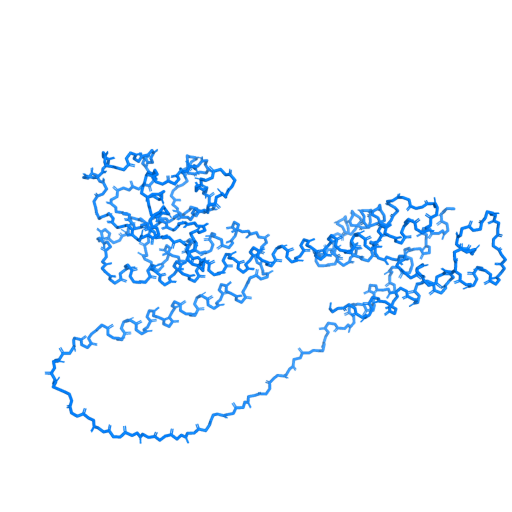 1.00 95.50 269 LEU A CA 1
ATOM 2113 C C . LEU A 1 269 ? 6.884 2.160 21.758 1.00 95.50 269 LEU A C 1
ATOM 2115 O O . LEU A 1 269 ? 6.908 3.030 20.885 1.00 95.50 269 LEU A O 1
ATOM 2119 N N . SER A 1 270 ? 6.956 0.856 21.465 1.00 93.69 270 SER A N 1
ATOM 2120 C CA . SER A 1 270 ? 7.058 0.354 20.089 1.00 93.69 270 SER A CA 1
ATOM 2121 C C . SER A 1 270 ? 5.820 0.709 19.258 1.00 93.69 270 SER A C 1
ATOM 2123 O O . SER A 1 270 ? 4.724 0.882 19.797 1.00 93.69 270 SER A O 1
ATOM 2125 N N . ALA A 1 271 ? 5.972 0.774 17.931 1.00 85.75 271 ALA A N 1
ATOM 2126 C CA . ALA A 1 271 ? 4.859 1.032 17.013 1.00 85.75 271 ALA A CA 1
ATOM 2127 C C . ALA A 1 271 ? 3.706 0.026 17.199 1.00 85.75 271 ALA A C 1
ATOM 2129 O O . ALA A 1 271 ? 2.549 0.430 17.285 1.00 85.75 271 ALA A O 1
ATOM 2130 N N . GLU A 1 272 ? 4.038 -1.254 17.377 1.00 86.19 272 GLU A N 1
ATOM 2131 C CA . GLU A 1 272 ? 3.084 -2.332 17.672 1.00 86.19 272 GLU A CA 1
ATOM 2132 C C . GLU A 1 272 ? 2.320 -2.095 18.989 1.00 86.19 272 GLU A C 1
ATOM 2134 O O . GLU A 1 272 ? 1.096 -2.242 19.056 1.00 86.19 272 GLU A O 1
ATOM 2139 N N . SER A 1 273 ? 3.020 -1.654 20.041 1.00 92.44 273 SER A N 1
ATOM 2140 C CA . SER A 1 273 ? 2.390 -1.327 21.327 1.00 92.44 273 SER A CA 1
ATOM 2141 C C . SER A 1 273 ? 1.468 -0.115 21.203 1.00 92.44 273 SER A C 1
ATOM 2143 O O . SER A 1 273 ? 0.362 -0.115 21.740 1.00 92.44 273 SER A O 1
ATOM 2145 N N . ILE A 1 274 ? 1.899 0.919 20.475 1.00 92.31 274 ILE A N 1
ATOM 2146 C CA . ILE A 1 274 ? 1.098 2.123 20.221 1.00 92.31 274 ILE A CA 1
ATOM 2147 C C . ILE A 1 274 ? -0.181 1.767 19.457 1.00 92.31 274 ILE A C 1
ATOM 2149 O O . ILE A 1 274 ? -1.255 2.267 19.798 1.00 92.31 274 ILE A O 1
ATOM 2153 N N . GLU A 1 275 ? -0.090 0.899 18.452 1.00 87.75 275 GLU A N 1
ATOM 2154 C CA . GLU A 1 275 ? -1.249 0.432 17.695 1.00 87.75 275 GLU A CA 1
ATOM 2155 C C . GLU A 1 275 ? -2.209 -0.390 18.565 1.00 87.75 275 GLU A C 1
ATOM 2157 O O . GLU A 1 275 ? -3.422 -0.164 18.536 1.00 87.75 275 GLU A O 1
ATOM 2162 N N . THR A 1 276 ? -1.672 -1.277 19.404 1.00 90.06 276 THR A N 1
ATOM 2163 C CA . THR A 1 276 ? -2.462 -2.043 20.377 1.00 90.06 276 THR A CA 1
ATOM 2164 C C . THR A 1 276 ? -3.208 -1.112 21.336 1.00 90.06 276 THR A C 1
ATOM 2166 O O . THR A 1 276 ? -4.413 -1.263 21.536 1.00 90.06 276 THR A O 1
ATOM 2169 N N . ILE A 1 277 ? -2.532 -0.092 21.870 1.00 93.81 277 ILE A N 1
ATOM 2170 C CA . ILE A 1 277 ? -3.126 0.920 22.758 1.00 93.81 277 ILE A CA 1
ATOM 2171 C C . ILE A 1 277 ? -4.207 1.731 22.037 1.00 93.81 277 ILE A C 1
ATOM 2173 O O . ILE A 1 277 ? -5.251 2.019 22.623 1.00 93.81 277 ILE A O 1
ATOM 2177 N N . HIS A 1 278 ? -3.987 2.090 20.771 1.00 92.44 278 HIS A N 1
ATOM 2178 C CA . HIS A 1 278 ? -4.982 2.794 19.965 1.00 92.44 278 HIS A CA 1
ATOM 2179 C C . HIS A 1 278 ? -6.269 1.972 19.829 1.00 92.44 278 HIS A C 1
ATOM 2181 O O . HIS A 1 278 ? -7.355 2.463 20.140 1.00 92.44 278 HIS A O 1
ATOM 2187 N N . ARG A 1 279 ? -6.141 0.702 19.422 1.00 89.12 279 ARG A N 1
ATOM 2188 C CA . ARG A 1 279 ? -7.271 -0.227 19.267 1.00 89.12 279 ARG A CA 1
ATOM 2189 C C . ARG A 1 279 ? -7.974 -0.482 20.605 1.00 89.12 279 ARG A C 1
ATOM 2191 O O . ARG A 1 279 ? -9.200 -0.427 20.660 1.00 89.12 279 ARG A O 1
ATOM 2198 N N . ALA A 1 280 ? -7.214 -0.672 21.686 1.00 89.88 280 ALA A N 1
ATOM 2199 C CA . ALA A 1 280 ? -7.755 -0.845 23.034 1.00 89.88 280 ALA A CA 1
ATOM 2200 C C . ALA A 1 280 ? -8.537 0.390 23.502 1.00 89.88 280 ALA A C 1
ATOM 2202 O O . ALA A 1 280 ? -9.634 0.249 24.027 1.00 89.88 280 ALA A O 1
ATOM 2203 N N . GLY A 1 281 ? -8.027 1.601 23.258 1.00 91.31 281 GLY A N 1
ATOM 2204 C CA . GLY A 1 281 ? -8.736 2.840 23.587 1.00 91.31 281 GLY A CA 1
ATOM 2205 C C . GLY A 1 281 ? -10.053 2.999 22.822 1.00 91.31 281 GLY A C 1
ATOM 2206 O O . GLY A 1 281 ? -11.037 3.450 23.402 1.00 91.31 281 GLY A O 1
ATOM 2207 N N . LEU A 1 282 ? -10.103 2.581 21.552 1.00 89.62 282 LEU A N 1
ATOM 2208 C CA . LEU A 1 282 ? -11.335 2.614 20.755 1.00 89.62 282 LEU A CA 1
ATOM 2209 C C . LEU A 1 282 ? -12.386 1.616 21.254 1.00 89.62 282 LEU A C 1
ATOM 2211 O O . LEU A 1 282 ? -13.571 1.922 21.224 1.00 89.62 282 LEU A O 1
ATOM 2215 N N . LEU A 1 283 ? -11.963 0.431 21.695 1.00 89.19 283 LEU A N 1
ATOM 2216 C CA . LEU A 1 283 ? -12.863 -0.668 22.053 1.00 89.19 283 LEU A CA 1
ATOM 2217 C C . LEU A 1 283 ? -13.075 -0.841 23.563 1.00 89.19 283 LEU A C 1
ATOM 2219 O O . LEU A 1 283 ? -13.806 -1.748 23.948 1.00 89.19 283 LEU A O 1
ATOM 2223 N N . HIS A 1 284 ? -12.469 -0.010 24.418 1.00 89.44 284 HIS A N 1
ATOM 2224 C CA . HIS A 1 284 ? -12.469 -0.217 25.876 1.00 89.44 284 HIS A CA 1
ATOM 2225 C C . HIS A 1 284 ? -13.875 -0.391 26.475 1.00 89.44 284 HIS A C 1
ATOM 2227 O O . HIS A 1 284 ? -14.061 -1.197 27.383 1.00 89.44 284 HIS A O 1
ATOM 2233 N N . ASP A 1 285 ? -14.860 0.307 25.909 1.00 90.25 285 ASP A N 1
ATOM 2234 C CA . ASP A 1 285 ? -16.248 0.310 26.364 1.00 90.25 285 ASP A CA 1
ATOM 2235 C C . ASP A 1 285 ? -17.178 -0.597 25.532 1.00 90.25 285 ASP A C 1
ATOM 2237 O O . ASP A 1 285 ? -18.384 -0.610 25.775 1.00 90.25 285 ASP A O 1
ATOM 2241 N N . ILE A 1 286 ? -16.664 -1.407 24.589 1.00 89.69 286 ILE A N 1
ATOM 2242 C CA . ILE A 1 286 ? -17.479 -2.236 23.666 1.00 89.69 286 ILE A CA 1
ATOM 2243 C C . ILE A 1 286 ? -18.497 -3.133 24.389 1.00 89.69 286 ILE A C 1
ATOM 2245 O O . ILE A 1 286 ? -19.599 -3.368 23.894 1.00 89.69 286 ILE A O 1
ATOM 2249 N N . GLY A 1 287 ? -18.175 -3.587 25.603 1.00 90.81 287 GLY A N 1
ATOM 2250 C CA . GLY A 1 287 ? -19.069 -4.417 26.405 1.00 90.81 287 GLY A CA 1
ATOM 2251 C C . GLY A 1 287 ? -20.294 -3.695 26.972 1.00 90.81 287 GLY A C 1
ATOM 2252 O O . GLY A 1 287 ? -21.198 -4.369 27.468 1.00 90.81 287 GLY A O 1
ATOM 2253 N N . LYS A 1 288 ? -20.401 -2.359 26.851 1.00 90.50 288 LYS A N 1
ATOM 2254 C CA . LYS A 1 288 ? -21.640 -1.613 27.159 1.00 90.50 288 LYS A CA 1
ATOM 2255 C C . LYS A 1 288 ? -22.822 -2.088 26.305 1.00 90.50 288 LYS A C 1
ATOM 2257 O O . LYS A 1 288 ? -23.978 -1.889 26.683 1.00 90.50 288 LYS A O 1
ATOM 2262 N N . ILE A 1 289 ? -22.565 -2.797 25.201 1.00 89.12 289 ILE A N 1
ATOM 2263 C CA . ILE A 1 289 ? -23.610 -3.472 24.425 1.00 89.12 289 ILE A CA 1
ATOM 2264 C C . ILE A 1 289 ? -24.440 -4.453 25.272 1.00 89.12 289 ILE A C 1
ATOM 2266 O O . ILE A 1 289 ? -25.642 -4.561 25.051 1.00 89.12 289 ILE A O 1
ATOM 2270 N N . ALA A 1 290 ? -23.838 -5.089 26.284 1.00 89.75 290 ALA A N 1
ATOM 2271 C CA . ALA A 1 290 ? -24.501 -6.039 27.181 1.00 89.75 290 ALA A CA 1
ATOM 2272 C C . ALA A 1 290 ? -25.213 -5.378 28.379 1.00 89.75 290 ALA A C 1
ATOM 2274 O O . ALA A 1 290 ? -25.919 -6.046 29.137 1.00 89.75 290 ALA A O 1
ATOM 2275 N N . VAL A 1 291 ? -25.032 -4.069 28.574 1.00 91.00 291 VAL A N 1
ATOM 2276 C CA . VAL A 1 291 ? -25.711 -3.299 29.622 1.00 91.00 291 VAL A CA 1
ATOM 2277 C C . VAL A 1 291 ? -27.103 -2.906 29.121 1.00 91.00 291 VAL A C 1
ATOM 2279 O O . VAL A 1 291 ? -27.269 -2.556 27.954 1.00 91.00 291 VAL A O 1
ATOM 2282 N N . ARG A 1 292 ? -28.113 -2.983 29.993 1.00 91.19 292 ARG A N 1
ATOM 2283 C CA . ARG A 1 292 ? -29.504 -2.644 29.656 1.00 91.19 292 ARG A CA 1
ATOM 2284 C C . ARG A 1 292 ? -29.650 -1.140 29.423 1.00 91.19 292 ARG A C 1
ATOM 2286 O O . ARG A 1 292 ? -29.059 -0.360 30.172 1.00 91.19 292 ARG A O 1
ATOM 2293 N N . ASP A 1 293 ? -30.460 -0.749 28.445 1.00 89.00 293 ASP A N 1
ATOM 2294 C CA . ASP A 1 293 ? -30.634 0.656 28.055 1.00 89.00 293 ASP A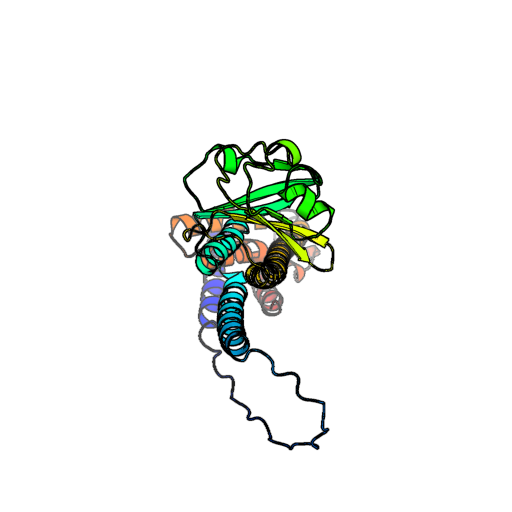 CA 1
ATOM 2295 C C . ASP A 1 293 ? -31.245 1.477 29.190 1.00 89.00 293 ASP A C 1
ATOM 2297 O O . ASP A 1 293 ? -30.779 2.579 29.465 1.00 89.00 293 ASP A O 1
ATOM 2301 N N . GLU A 1 294 ? -32.198 0.907 29.937 1.00 90.62 294 GLU A N 1
ATOM 2302 C CA . GLU A 1 294 ? -32.844 1.589 31.066 1.00 90.62 294 GLU A CA 1
ATOM 2303 C C . GLU A 1 294 ? -31.861 1.886 32.203 1.00 90.62 294 GLU A C 1
ATOM 2305 O O . GLU A 1 294 ? -32.056 2.832 32.960 1.00 90.62 294 GLU A O 1
ATOM 2310 N N . VAL A 1 295 ? -30.803 1.076 32.320 1.00 90.19 295 VAL A N 1
ATOM 2311 C CA . VAL A 1 295 ? -29.728 1.267 33.300 1.00 90.19 295 VAL A CA 1
ATOM 2312 C C . VAL A 1 295 ? -28.709 2.278 32.779 1.00 90.19 295 VAL A C 1
ATOM 2314 O O . VAL A 1 295 ? -28.307 3.175 33.514 1.00 90.19 295 VAL A O 1
ATOM 2317 N N . LEU A 1 296 ? -28.300 2.152 31.513 1.00 87.25 296 LEU A N 1
ATOM 2318 C CA . LEU A 1 296 ? -27.271 3.000 30.907 1.00 87.25 296 LEU A CA 1
ATOM 2319 C C . LEU A 1 296 ? -27.752 4.445 30.686 1.00 87.25 296 LEU A C 1
ATOM 2321 O O . LEU A 1 296 ? -26.971 5.379 30.833 1.00 87.25 296 LEU A O 1
ATOM 2325 N N . GLN A 1 297 ? -29.035 4.631 30.368 1.00 86.56 297 GLN A N 1
ATOM 2326 C CA . GLN A 1 297 ? -29.645 5.929 30.056 1.00 86.56 297 GLN A CA 1
ATOM 2327 C C . GLN A 1 297 ? -30.425 6.530 31.235 1.00 86.56 297 GLN A C 1
ATOM 2329 O O . GLN A 1 297 ? -31.127 7.529 31.064 1.00 86.56 297 GLN A O 1
ATOM 2334 N N . LYS A 1 298 ? -30.336 5.935 32.433 1.00 87.88 298 LYS A N 1
ATOM 2335 C CA . LYS A 1 298 ? -31.113 6.366 33.600 1.00 87.88 298 LYS A CA 1
ATOM 2336 C C . LYS A 1 298 ? -30.820 7.834 33.950 1.00 87.88 298 LYS A C 1
ATOM 2338 O O . LYS A 1 298 ? -29.679 8.160 34.288 1.00 87.88 298 LYS A O 1
ATOM 2343 N N . PRO A 1 299 ? -31.830 8.726 33.971 1.00 82.25 299 PRO A N 1
ATOM 2344 C CA . PRO A 1 299 ? -31.636 10.094 34.429 1.00 82.25 299 PRO A CA 1
ATOM 2345 C C . PRO A 1 299 ? -31.533 10.109 35.961 1.00 82.25 299 PRO A C 1
ATOM 2347 O O . PRO A 1 299 ? -32.539 10.130 36.668 1.00 82.25 299 PRO A O 1
ATOM 2350 N N . GLY A 1 300 ? -30.310 10.069 36.494 1.00 86.62 300 GLY A N 1
ATOM 2351 C CA . GLY A 1 300 ? -30.048 10.185 37.931 1.00 86.62 300 GLY A CA 1
ATOM 2352 C C . GLY A 1 300 ? -29.044 9.166 38.461 1.00 86.62 300 GLY A C 1
ATOM 2353 O O . GLY A 1 300 ? -28.260 8.583 37.719 1.00 86.62 300 GLY A O 1
ATOM 2354 N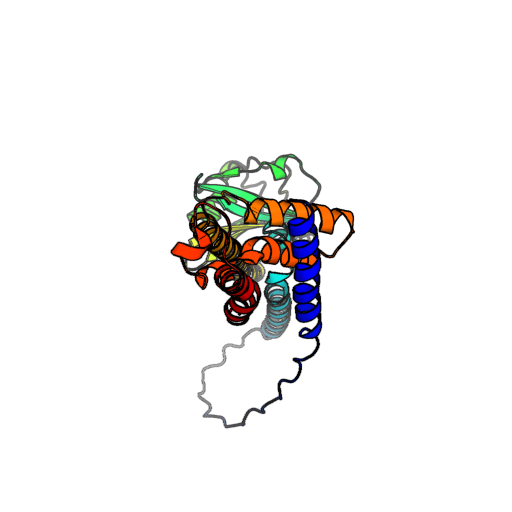 N . LYS A 1 301 ? -29.034 8.974 39.784 1.00 90.12 301 LYS A N 1
ATOM 2355 C CA . LYS A 1 301 ? -28.140 7.998 40.421 1.00 90.12 301 LYS A CA 1
ATOM 2356 C C . LYS A 1 301 ? -28.640 6.573 40.184 1.00 90.12 301 LYS A C 1
ATOM 2358 O O . LYS A 1 301 ? -29.838 6.302 40.271 1.00 90.12 301 LYS A O 1
ATOM 2363 N N . LEU A 1 302 ? -27.690 5.678 39.945 1.00 92.25 302 LEU A N 1
ATOM 2364 C CA . LEU A 1 302 ? -27.928 4.243 39.863 1.00 92.25 302 LEU A CA 1
ATOM 2365 C C . LEU A 1 302 ? -28.167 3.665 41.263 1.00 92.25 302 LEU A C 1
ATOM 2367 O O . LEU A 1 302 ? -27.591 4.149 42.243 1.00 92.25 302 LEU A O 1
ATOM 2371 N N . THR A 1 303 ? -28.994 2.626 41.356 1.00 95.56 303 THR A N 1
ATOM 2372 C CA . THR A 1 303 ? -29.032 1.754 42.536 1.00 95.56 303 THR A CA 1
ATOM 2373 C C . THR A 1 303 ? -27.772 0.890 42.589 1.00 95.56 303 THR A C 1
ATOM 2375 O O . THR A 1 303 ? -26.994 0.833 41.632 1.00 95.56 303 THR A O 1
ATOM 2378 N N . ASN A 1 304 ? -27.558 0.191 43.703 1.00 94.81 304 ASN A N 1
ATOM 2379 C CA . ASN A 1 304 ? -26.420 -0.717 43.824 1.00 94.81 304 ASN A CA 1
ATOM 2380 C C . ASN A 1 304 ? -26.496 -1.844 42.782 1.00 94.81 304 ASN A C 1
ATOM 2382 O O . ASN A 1 304 ? -25.500 -2.144 42.135 1.00 94.81 304 ASN A O 1
ATOM 2386 N N . GLU A 1 305 ? -27.681 -2.411 42.558 1.00 93.88 305 GLU A N 1
ATOM 2387 C CA . GLU A 1 305 ? -27.914 -3.486 41.586 1.00 93.88 305 GLU A CA 1
ATOM 2388 C C . GLU A 1 305 ? -27.675 -3.008 40.148 1.00 93.88 305 GLU A C 1
ATOM 2390 O O . GLU A 1 305 ? -27.071 -3.710 39.340 1.00 93.88 305 GLU A O 1
ATOM 2395 N N . GLU A 1 306 ? -28.119 -1.792 39.826 1.00 93.25 306 GLU A N 1
ATOM 2396 C CA . GLU A 1 306 ? -27.872 -1.152 38.533 1.00 93.25 306 GLU A CA 1
ATOM 2397 C C . GLU A 1 306 ? -26.382 -0.866 38.316 1.00 93.25 306 GLU A C 1
ATOM 2399 O O . GLU A 1 306 ? -25.862 -1.080 37.221 1.00 93.25 306 GLU A O 1
ATOM 2404 N N . TYR A 1 307 ? -25.672 -0.427 39.357 1.00 92.62 307 TYR A N 1
ATOM 2405 C CA . TYR A 1 307 ? -24.234 -0.190 39.289 1.00 92.62 307 TYR A CA 1
ATOM 2406 C C . TYR A 1 307 ? -23.444 -1.491 39.092 1.00 92.62 307 TYR A C 1
ATOM 2408 O O . TYR A 1 307 ? -22.553 -1.539 38.242 1.00 92.62 307 TYR A O 1
ATOM 2416 N N . GLU A 1 308 ? -23.801 -2.565 39.805 1.00 92.81 308 GLU A N 1
ATOM 2417 C CA . GLU A 1 308 ? -23.234 -3.900 39.564 1.00 92.81 308 GLU A CA 1
ATOM 2418 C C . GLU A 1 308 ? -23.528 -4.391 38.139 1.00 92.81 308 GLU A C 1
ATOM 2420 O O . GLU A 1 308 ? -22.651 -4.969 37.496 1.00 92.81 308 GLU A O 1
ATOM 2425 N N . HIS A 1 309 ? -24.710 -4.081 37.592 1.00 91.75 309 HIS A N 1
ATOM 2426 C CA . HIS A 1 309 ? -25.041 -4.394 36.198 1.00 91.75 309 HIS A CA 1
ATOM 2427 C C . HIS A 1 309 ? -24.139 -3.659 35.199 1.00 91.75 309 HIS A C 1
ATOM 2429 O O . HIS A 1 309 ? -23.742 -4.248 34.200 1.00 91.75 309 HIS A O 1
ATOM 2435 N N . ILE A 1 310 ? -23.759 -2.401 35.451 1.00 90.25 310 ILE A N 1
ATOM 2436 C CA . ILE A 1 310 ? -22.806 -1.690 34.579 1.00 90.25 310 ILE A CA 1
ATOM 2437 C C . ILE A 1 310 ? -21.411 -2.313 34.659 1.00 90.25 310 ILE A C 1
ATOM 2439 O O . ILE A 1 310 ? -20.740 -2.433 33.634 1.00 90.25 310 ILE A O 1
ATOM 2443 N N . LYS A 1 311 ? -20.957 -2.740 35.843 1.00 92.00 311 LYS A N 1
ATOM 2444 C CA . LYS A 1 311 ? -19.605 -3.297 36.045 1.00 92.00 311 LYS A CA 1
ATOM 2445 C C . LYS A 1 311 ? -19.311 -4.567 35.251 1.00 92.00 311 LYS A C 1
ATOM 2447 O O . LYS A 1 311 ? -18.149 -4.948 35.166 1.00 92.00 311 LYS A O 1
ATOM 2452 N N . ILE A 1 312 ? -20.312 -5.208 34.652 1.00 93.00 312 ILE A N 1
ATOM 2453 C CA . ILE A 1 312 ? -20.092 -6.381 33.799 1.00 93.00 312 ILE A CA 1
ATOM 2454 C C . ILE A 1 312 ? -19.457 -6.012 32.450 1.00 93.00 312 ILE A C 1
ATOM 2456 O O . ILE A 1 312 ? -18.882 -6.881 31.796 1.00 93.00 312 ILE A O 1
ATOM 2460 N N . HIS A 1 313 ? -19.559 -4.750 32.011 1.00 91.31 313 HIS A N 1
ATOM 2461 C CA . HIS A 1 313 ? -19.140 -4.346 30.667 1.00 91.31 313 HIS A CA 1
ATOM 2462 C C . HIS A 1 313 ? -17.658 -4.614 30.345 1.00 91.31 313 HIS A C 1
ATOM 2464 O O . HIS A 1 313 ? -17.404 -4.977 29.203 1.00 91.31 313 HIS A O 1
ATOM 2470 N N . PRO A 1 314 ? -16.669 -4.537 31.261 1.00 92.06 314 PRO A N 1
ATOM 2471 C CA . PRO A 1 314 ? -15.289 -4.877 30.918 1.00 92.06 314 PRO A CA 1
ATOM 2472 C C . PRO A 1 314 ? -15.138 -6.374 30.632 1.00 92.06 314 PRO A C 1
ATOM 2474 O O . PRO A 1 314 ? -14.486 -6.751 29.664 1.00 92.06 314 PRO A O 1
ATOM 2477 N N . VAL A 1 315 ? -15.804 -7.228 31.422 1.00 92.69 315 VAL A N 1
ATOM 2478 C CA . VAL A 1 315 ? -15.804 -8.690 31.230 1.00 92.69 315 VAL A CA 1
ATOM 2479 C C . VAL A 1 315 ? -16.502 -9.051 29.921 1.00 92.69 315 VAL A C 1
ATOM 2481 O O . VAL A 1 315 ? -15.978 -9.824 29.125 1.00 92.69 315 VAL A O 1
ATOM 2484 N N . LYS A 1 316 ? -17.654 -8.431 29.639 1.00 92.25 316 LYS A N 1
ATOM 2485 C CA . LYS A 1 316 ? -18.347 -8.603 28.355 1.00 92.25 316 LYS A CA 1
ATOM 2486 C C . LYS A 1 316 ? -17.545 -8.057 27.179 1.00 92.25 316 LYS A C 1
ATOM 2488 O O . LYS A 1 316 ? -17.554 -8.660 26.113 1.00 92.25 316 LYS A O 1
ATOM 2493 N N . GLY A 1 317 ? -16.814 -6.966 27.376 1.00 91.19 317 GLY A N 1
ATOM 2494 C CA . GLY A 1 317 ? -15.893 -6.429 26.383 1.00 91.19 317 GLY A CA 1
ATOM 2495 C C . GLY A 1 317 ? -14.770 -7.412 26.061 1.00 91.19 317 GLY A C 1
ATOM 2496 O O . GLY A 1 317 ? -14.508 -7.674 24.891 1.00 91.19 317 GLY A O 1
ATOM 2497 N N . GLU A 1 318 ? -14.163 -8.021 27.081 1.00 90.69 318 GLU A N 1
ATOM 2498 C CA . GLU A 1 318 ? -13.153 -9.070 26.910 1.00 90.69 318 GLU A CA 1
ATOM 2499 C C . GLU A 1 318 ? -13.715 -10.291 26.161 1.00 90.69 318 GLU A C 1
ATOM 2501 O O . GLU A 1 318 ? -13.077 -10.771 25.224 1.00 90.69 318 GLU A O 1
ATOM 2506 N N . GLU A 1 319 ? -14.906 -10.777 26.534 1.00 90.06 319 GLU A N 1
ATOM 2507 C CA . GLU A 1 319 ? -15.584 -11.889 25.848 1.00 90.06 319 GLU A CA 1
ATOM 2508 C C . GLU A 1 319 ? -15.784 -11.599 24.350 1.00 90.06 319 GLU A C 1
ATOM 2510 O O . GLU A 1 319 ? -15.504 -12.459 23.514 1.00 90.06 319 GLU A O 1
ATOM 2515 N N . ILE A 1 320 ? -16.218 -10.380 24.006 1.00 87.38 320 ILE A N 1
ATOM 2516 C CA . ILE A 1 320 ? -16.413 -9.947 22.615 1.00 87.38 320 ILE A CA 1
ATOM 2517 C C . ILE A 1 320 ? -15.068 -9.884 21.880 1.00 87.38 320 ILE A C 1
ATOM 2519 O O . ILE A 1 320 ? -14.935 -10.434 20.788 1.00 87.38 320 ILE A O 1
ATOM 2523 N N . ILE A 1 321 ? -14.052 -9.253 22.475 1.00 85.81 321 ILE A N 1
ATOM 2524 C CA . ILE A 1 321 ? -12.751 -9.039 21.824 1.00 85.81 321 ILE A CA 1
ATOM 2525 C C . ILE A 1 321 ? -11.990 -10.355 21.627 1.00 85.81 321 ILE A C 1
ATOM 2527 O O . ILE A 1 321 ? -11.338 -10.514 20.600 1.00 85.81 321 ILE A O 1
ATOM 2531 N N . LYS A 1 322 ? -12.104 -11.329 22.542 1.00 84.25 322 LYS A N 1
ATOM 2532 C CA . LYS A 1 322 ? -11.469 -12.658 22.398 1.00 84.25 322 LYS A CA 1
ATOM 2533 C C . LYS A 1 322 ? -11.881 -13.409 21.133 1.00 84.25 322 LYS A C 1
ATOM 2535 O O . LYS A 1 322 ? -11.174 -14.324 20.726 1.00 84.25 322 LYS A O 1
ATOM 2540 N N . SER A 1 323 ? -13.027 -13.063 20.551 1.00 72.81 323 SER A N 1
ATOM 2541 C CA . SER A 1 323 ? -13.521 -13.675 19.317 1.00 72.81 323 SER A CA 1
ATOM 2542 C C . SER A 1 323 ? -12.947 -13.051 18.038 1.00 72.81 323 SER A C 1
ATOM 2544 O O . SER A 1 323 ? -13.159 -13.601 16.957 1.00 72.81 323 SER A O 1
ATOM 2546 N N . LEU A 1 324 ? -12.220 -11.931 18.144 1.00 66.44 324 LEU A N 1
ATOM 2547 C CA . LEU A 1 324 ? -11.551 -11.302 17.008 1.00 66.44 324 LEU A CA 1
ATOM 2548 C C . LEU A 1 324 ? -10.242 -12.052 16.675 1.00 66.44 324 LEU A C 1
ATOM 2550 O O . LEU A 1 324 ? -9.510 -12.406 17.603 1.00 66.44 324 LEU A O 1
ATOM 2554 N N . PRO A 1 325 ? -9.978 -12.331 15.383 1.00 52.41 325 PRO A N 1
ATOM 2555 C CA . PRO A 1 325 ? -8.825 -13.109 14.925 1.00 52.41 325 PRO A CA 1
ATOM 2556 C C . PRO A 1 325 ? -7.471 -12.418 15.112 1.00 52.41 325 PRO A C 1
ATOM 2558 O O . PRO A 1 325 ? -7.425 -11.164 15.127 1.00 52.41 325 PRO A O 1
#

Solvent-accessible surface area (backbone atoms only — not comparable to full-atom values): 18484 Å² total; per-residue (Å²): 114,73,70,59,55,55,50,52,56,58,54,51,51,58,58,55,58,57,59,69,66,67,76,82,75,87,86,88,85,83,89,80,86,84,86,89,82,87,90,82,82,92,76,94,69,87,86,74,85,72,77,72,78,54,59,59,56,52,48,53,52,49,51,52,49,51,52,55,53,47,55,58,58,75,41,51,86,72,48,91,44,72,48,57,51,42,34,53,51,30,53,49,54,24,58,77,63,44,36,54,27,18,34,29,27,38,51,39,86,90,76,52,26,34,34,54,55,26,74,48,56,80,94,50,81,69,56,71,74,39,72,36,42,65,59,38,40,64,62,14,35,14,42,63,70,65,37,74,44,77,39,64,52,39,75,88,40,47,83,81,34,68,61,91,50,86,81,77,62,76,45,26,40,40,27,36,32,16,40,49,97,90,39,64,50,20,32,40,36,44,24,39,34,70,84,73,58,68,84,47,73,68,53,52,53,53,51,49,53,52,25,41,53,50,25,47,51,55,50,52,46,52,52,50,52,51,49,53,51,51,50,52,52,48,54,52,50,53,31,49,56,45,30,67,68,35,91,88,29,83,63,44,40,58,50,48,11,54,53,48,32,52,50,33,56,73,71,66,53,52,71,70,55,34,51,51,44,30,54,46,30,34,43,58,62,55,9,52,73,79,38,54,64,76,63,67,62,47,93,69,86,74,53,73,70,49,48,57,52,53,66,46,20,57,62,46,20,50,62,59,55,71,72,58,132

Sequence (325 aa):
METILLLTIAFSGILIGYFLRNISTRNKIKTIGMPKQEKPAEAQVKKEEPADGNLLERKILLEETITILRELNENLSSYASLYELTDDIAKTTARIFNLNTCSLLLLNPLTDTLEMYSYIGQENAAAKNLSIKLGEEISGVTARYNEIKIINNLEANKRVFNLKLEGLYKNSLASVPLSYKGRVIGVINASDKKTGKSFTDNDSEILKLISSESAIAIQNFRLFLELQENYLKTVITLAKAVDAKDPYTNMHSQNVAKYSVRLAKYLGLSAESIETIHRAGLLHDIGKIAVRDEVLQKPGKLTNEEYEHIKIHPVKGEEIIKSLP

Secondary structure (DSSP, 8-state):
-HHHHHHHHHHHHHHHHHHTTSTT--------PPPP-----------PPP-THHHHHHHHHHHHHHHHHHHHHHTTTT-SSHHHHHHHHHHHHHHHTTEEEEEEEEEETTTTEEEEEEEESS--HHHHT-EEETTSHHHHHHHHHT--EEES-SGGGTTTTT-S-BTTBSS-EEEEEEEETTEEEEEEEEEEETT-PPPPHHHHHHHHHHHHHHHHHHHHHHHHHHHHHHHHHHHHHHHHHHHHHSTT-SSHHHHHHHHHHHHHHHTT--HHHHHHHHHHHHHTTGGGGGS-HHHHT-SSPPPHHHHHHHTTHHHHHHHHHTT--

Radius of gyration: 28.98 Å; Cα contacts (8 Å, |Δi|>4): 384; chains: 1; bounding box: 61×61×79 Å

pLDDT: mean 75.59, std 21.69, range [25.16, 97.62]